Protein AF-A0A662P0K3-F1 (afdb_monomer_lite)

pLDDT: mean 82.18, std 14.0, range [33.0, 97.56]

Secondary structure (DSSP, 8-state):
-B-SEEEEEE---TTTTT--HHHHHHHHHHHHTTSS-B-TT-EEEETTTEEEEEEEEESSSBB--TT-EEEEEE-HHHHHHHHHHSS--STTS----HHHHHHHHHHHHHHH-HHHHHHHHHH----EEEESSTTSSTTHHHHHHHHHTT-EEEEEEGGGGSSSSTTHHHHHHHHHHHHHHT--S-EEEEEETGGGG---TTTSTT-HHHHHHHHHHHHHHHHHHHS---EEEEEEES-GGGS-HHHHTT--EEEE----SHHHHHHHHHHHHHHHTTTSEEE--HHHHHHHHTTS-HHHHHHHHHHHHHHHHHTT-SEEEHHHHHHHHHHHH--TTTGGGS--

Foldseek 3Di:
DEWQEWEKEWLFQQCPLVDDQVNVQVQVLVQQQVDPWDAQQDWDDSPVGTTIGTHDTVPPTHHRDPNYHYHYHYDPLSVLLSVLQVDDPALLLLLFDPVLLCVLLVLLVCLPDLVSLVVLLVVFQFAAEEEAAPQNCLQPNSVRSNVVVVAAEDEDELQVLPPDPQPPSLVVLLVVLVVQLPAATQYEYEYEACLSLFFDPVVDDPDPSSVSSVVSNLVSLVSSRNGSGSYHYYYYHHDPVRGHVSNVVSHVHYDYGDQAAQVSVLSLLVSLQVSLVVNAAEDEDSVLVSVLCRPPHSRVVSQLSSQLSSVCVVVVHRYRYNVSSVVSSCVVQNDPVRNVVPDD

Sequence (344 aa):
MYARKVRVEIISLTRTLDLDPKGAEIIIRNHLMKQREVKRGDVIEVGDMYFAKVLEIRPSPAKIGKMTEVEVVLHQDVLRLRQAYTSFRSSEELIWPKEVKEMVLYEIKLLKHSKYSRLIGEFGRRGILLYGRPGTGKSEGPVILAREEGVDTKEIFCTDLQGVYAGEGAKLIEMHFEELTRTKRPTLLMLEEIEALALPSFSYGLRGDAIELRNAIISGLDRLAKSKAPVLPIATTNNVEVVDPAVLSRFPKRINVDVRGERLMSKVIDVYSKRAEKIIEVNIDKSSVIPLVSDLSPRDVKNLFKIAVEKAIIEGKKVLGTEDLLKAYKMLYGTIEETSRYHY

Structure (mmCIF, N/CA/C/O backbone):
data_AF-A0A662P0K3-F1
#
_entry.id   AF-A0A662P0K3-F1
#
loop_
_atom_site.group_PDB
_atom_site.id
_atom_site.type_symbol
_atom_site.label_atom_id
_atom_site.label_alt_id
_atom_site.label_comp_id
_atom_site.label_asym_id
_atom_site.label_entity_id
_atom_site.label_seq_id
_atom_site.pdbx_PDB_ins_code
_atom_site.Cartn_x
_atom_site.Cartn_y
_atom_site.Cartn_z
_atom_site.occupancy
_atom_site.B_iso_or_equiv
_atom_site.auth_seq_id
_atom_site.auth_comp_id
_atom_site.auth_asym_id
_atom_site.auth_atom_id
_atom_site.pdbx_PDB_model_num
ATOM 1 N N . MET A 1 1 ? -0.853 7.825 49.281 1.00 79.88 1 MET A N 1
ATOM 2 C CA . MET A 1 1 ? 0.011 6.656 49.008 1.00 79.88 1 MET A CA 1
ATOM 3 C C . MET A 1 1 ? 0.174 6.525 47.498 1.00 79.88 1 MET A C 1
ATOM 5 O O . MET A 1 1 ? -0.796 6.801 46.799 1.00 79.88 1 MET A O 1
ATOM 9 N N . TYR A 1 2 ? 1.369 6.197 46.994 1.00 86.94 2 TYR A N 1
ATOM 10 C CA . TYR A 1 2 ? 1.587 6.013 45.552 1.00 86.94 2 TYR A CA 1
ATOM 11 C C . TYR A 1 2 ? 1.385 4.550 45.145 1.00 86.94 2 TYR A C 1
ATOM 13 O O . TYR A 1 2 ? 1.777 3.645 45.885 1.00 86.94 2 TYR A O 1
ATOM 21 N N . ALA A 1 3 ? 0.788 4.327 43.974 1.00 89.69 3 ALA A N 1
ATOM 22 C CA . ALA A 1 3 ? 0.671 3.004 43.380 1.00 89.69 3 ALA A CA 1
ATOM 23 C C . ALA A 1 3 ? 2.060 2.493 42.971 1.00 89.69 3 ALA A C 1
ATOM 25 O O . ALA A 1 3 ? 2.861 3.234 42.398 1.00 89.69 3 ALA A O 1
ATOM 26 N N . ARG A 1 4 ? 2.335 1.214 43.234 1.00 91.31 4 ARG A N 1
ATOM 27 C CA . ARG A 1 4 ? 3.506 0.507 42.698 1.00 91.31 4 ARG A CA 1
ATOM 28 C C . ARG A 1 4 ? 3.275 0.132 41.240 1.00 91.31 4 ARG A C 1
ATOM 30 O O . ARG A 1 4 ? 4.162 0.320 40.418 1.00 91.31 4 ARG A O 1
ATOM 37 N N . LYS A 1 5 ? 2.067 -0.349 40.936 1.00 91.19 5 LYS A N 1
ATOM 38 C CA . LYS A 1 5 ? 1.675 -0.795 39.602 1.00 91.19 5 LYS A CA 1
ATOM 39 C C . LYS A 1 5 ? 0.235 -0.412 39.289 1.00 91.19 5 LYS A C 1
ATOM 41 O O . LYS A 1 5 ? -0.635 -0.509 40.159 1.00 91.19 5 LYS A O 1
ATOM 46 N N . VAL A 1 6 ? -0.003 -0.017 38.045 1.00 91.00 6 VAL A N 1
ATOM 47 C CA . VAL A 1 6 ? -1.331 0.163 37.460 1.00 91.00 6 VAL A CA 1
ATOM 48 C C . VAL A 1 6 ? -1.400 -0.584 36.146 1.00 91.00 6 VAL A C 1
ATOM 50 O O . VAL A 1 6 ? -0.503 -0.471 35.316 1.00 91.00 6 VAL A O 1
ATOM 53 N N . ARG A 1 7 ? -2.489 -1.322 35.958 1.00 90.94 7 ARG A N 1
ATOM 54 C CA . ARG A 1 7 ? -2.821 -1.964 34.695 1.00 90.94 7 ARG A CA 1
ATOM 55 C C . ARG A 1 7 ? -3.975 -1.216 34.051 1.00 90.94 7 ARG A C 1
ATOM 57 O O . ARG A 1 7 ? -5.042 -1.077 34.655 1.00 90.94 7 ARG A O 1
ATOM 64 N N . VAL A 1 8 ? -3.754 -0.746 32.834 1.00 87.69 8 VAL A N 1
ATOM 65 C CA . VAL A 1 8 ? -4.742 -0.026 32.030 1.00 87.69 8 VAL A CA 1
ATOM 66 C C . VAL A 1 8 ? -5.004 -0.786 30.744 1.00 87.69 8 VAL A C 1
ATOM 68 O O . VAL A 1 8 ? -4.087 -1.306 30.114 1.00 87.69 8 VAL A O 1
ATOM 71 N N . GLU A 1 9 ? -6.266 -0.841 30.355 1.00 85.00 9 GLU A N 1
ATOM 72 C CA . GLU A 1 9 ? -6.700 -1.360 29.071 1.00 85.00 9 GLU A CA 1
ATOM 73 C C . GLU A 1 9 ? -7.041 -0.194 28.160 1.00 85.00 9 GLU A C 1
ATOM 75 O O . GLU A 1 9 ? -7.942 0.589 28.457 1.00 85.00 9 GLU A O 1
ATOM 80 N N . ILE A 1 10 ? -6.325 -0.064 27.049 1.00 78.06 10 ILE A N 1
ATOM 81 C CA . ILE A 1 10 ? -6.726 0.876 26.011 1.00 78.06 10 ILE A CA 1
ATOM 82 C C . ILE A 1 10 ? -7.965 0.300 25.327 1.00 78.06 10 ILE A C 1
ATOM 84 O O . ILE A 1 10 ? -7.918 -0.776 24.724 1.00 78.06 10 ILE A O 1
ATOM 88 N N . ILE A 1 11 ? -9.060 1.047 25.434 1.00 71.44 11 ILE A N 1
ATOM 89 C CA . ILE A 1 11 ? -10.359 0.721 24.840 1.00 71.44 11 ILE A CA 1
ATOM 90 C C . ILE A 1 11 ? -10.656 1.599 23.616 1.00 71.44 11 ILE A C 1
ATOM 92 O O . ILE A 1 11 ? -11.491 1.245 22.792 1.00 71.44 11 ILE A O 1
ATOM 96 N N . SER A 1 12 ? -9.933 2.711 23.455 1.00 65.06 12 SER A N 1
ATOM 97 C CA . SER A 1 12 ? -9.936 3.545 22.250 1.00 65.06 12 SER A CA 1
ATOM 98 C C . SER A 1 12 ? -8.942 3.079 21.203 1.00 65.06 12 SER A C 1
ATOM 100 O O . SER A 1 12 ? -7.828 2.655 21.505 1.00 65.06 12 SER A O 1
ATOM 102 N N . LEU A 1 13 ? -9.277 3.288 19.949 1.00 55.84 13 LEU A N 1
ATOM 103 C CA . LEU A 1 13 ? -8.527 2.723 18.839 1.00 55.84 13 LEU A CA 1
ATOM 104 C C . LEU A 1 13 ? -8.003 3.761 17.830 1.00 55.84 13 LEU A C 1
ATOM 106 O O . LEU A 1 13 ? -7.198 3.433 16.945 1.00 55.84 13 LEU A O 1
ATOM 110 N N . THR A 1 14 ? -8.370 5.029 18.019 1.00 46.94 14 THR A N 1
ATOM 111 C CA . THR A 1 14 ? -7.824 6.169 17.290 1.00 46.94 14 THR A CA 1
ATOM 112 C C . THR A 1 14 ? -6.302 6.172 17.423 1.00 46.94 14 THR A C 1
ATOM 114 O O . THR A 1 14 ? -5.761 6.343 18.506 1.00 46.94 14 THR A O 1
ATOM 117 N N . ARG A 1 15 ? -5.596 5.914 16.310 1.00 48.91 15 ARG A N 1
ATOM 118 C CA . ARG A 1 15 ? -4.116 5.821 16.203 1.00 48.91 15 ARG A CA 1
ATOM 119 C C . ARG A 1 15 ? -3.399 4.853 17.166 1.00 48.91 15 ARG A C 1
ATOM 121 O O . ARG A 1 15 ? -2.180 4.739 17.100 1.00 48.91 15 ARG A O 1
ATOM 128 N N . THR A 1 16 ? -4.116 4.031 17.932 1.00 44.50 16 THR A N 1
ATOM 129 C CA . THR A 1 16 ? -3.564 2.952 18.787 1.00 44.50 16 THR A CA 1
ATOM 130 C C . THR A 1 16 ? -2.757 1.908 17.998 1.00 44.50 16 THR A C 1
ATOM 132 O O . THR A 1 16 ? -2.002 1.113 18.555 1.00 44.50 16 THR A O 1
ATOM 135 N N . LEU A 1 17 ? -2.901 1.914 16.672 1.00 42.47 17 LEU A N 1
ATOM 136 C CA . LEU A 1 17 ? -2.149 1.080 15.741 1.00 42.47 17 LEU A CA 1
ATOM 137 C C . LEU A 1 17 ? -0.702 1.535 15.517 1.00 42.47 17 LEU A C 1
ATOM 139 O O . LEU A 1 17 ? 0.141 0.678 15.257 1.00 42.47 17 LEU A O 1
ATOM 143 N N . ASP A 1 18 ? -0.431 2.829 15.688 1.00 47.94 18 ASP A N 1
ATOM 144 C CA . ASP A 1 18 ? 0.873 3.449 15.420 1.00 47.94 18 ASP A CA 1
ATOM 145 C C . ASP A 1 18 ? 1.663 3.723 16.712 1.00 47.94 18 ASP A C 1
ATOM 147 O O . ASP A 1 18 ? 2.840 4.074 16.672 1.00 47.94 18 ASP A O 1
ATOM 151 N N . LEU A 1 19 ? 1.032 3.545 17.877 1.00 51.94 19 LEU A N 1
ATOM 152 C CA . LEU A 1 19 ? 1.704 3.625 19.168 1.00 51.94 19 LEU A CA 1
ATOM 153 C C . LEU A 1 19 ? 2.552 2.371 19.403 1.00 51.94 19 LEU A C 1
ATOM 155 O O . LEU A 1 19 ? 2.030 1.267 19.589 1.00 51.94 19 LEU A O 1
ATOM 159 N N . ASP A 1 20 ? 3.868 2.567 19.460 1.00 59.50 20 ASP A N 1
ATOM 160 C CA . ASP A 1 20 ? 4.768 1.655 20.162 1.00 59.50 20 ASP A CA 1
ATOM 161 C C . ASP A 1 20 ? 4.237 1.454 21.599 1.00 59.50 20 ASP A C 1
ATOM 163 O O . ASP A 1 20 ? 3.970 2.454 22.281 1.00 59.50 20 ASP A O 1
ATOM 167 N N . PRO A 1 21 ? 4.061 0.206 22.080 1.00 61.12 21 PRO A N 1
ATOM 168 C CA . PRO A 1 21 ? 3.617 -0.076 23.444 1.00 61.12 21 PRO A CA 1
ATOM 169 C C . PRO A 1 21 ? 4.339 0.753 24.516 1.00 61.12 21 PRO A C 1
ATOM 171 O O . PRO A 1 21 ? 3.694 1.263 25.431 1.00 61.12 21 PRO A O 1
ATOM 174 N N . LYS A 1 22 ? 5.648 1.000 24.357 1.00 66.38 22 LYS A N 1
ATOM 175 C CA . LYS A 1 22 ? 6.418 1.833 25.298 1.00 66.38 22 LYS A CA 1
ATOM 176 C C . LYS A 1 22 ? 6.035 3.314 25.241 1.00 66.38 22 LYS A C 1
ATOM 178 O O . LYS A 1 22 ? 5.990 3.983 26.273 1.00 66.38 22 LYS A O 1
ATOM 183 N N . GLY A 1 23 ? 5.729 3.835 24.053 1.00 70.06 23 GLY A N 1
ATOM 184 C CA . GLY A 1 23 ? 5.217 5.196 23.879 1.00 70.06 23 GLY A CA 1
ATOM 185 C C . GLY A 1 23 ? 3.863 5.388 24.567 1.00 70.06 23 GLY A C 1
ATOM 186 O O . GLY A 1 23 ? 3.659 6.378 25.275 1.00 70.06 23 GLY A O 1
ATOM 187 N N . ALA A 1 24 ? 2.969 4.402 24.437 1.00 70.94 24 ALA A N 1
ATOM 188 C CA . ALA A 1 24 ? 1.660 4.415 25.090 1.00 70.94 24 ALA A CA 1
ATOM 189 C C . ALA A 1 24 ? 1.778 4.425 26.623 1.00 70.94 24 ALA A C 1
ATOM 191 O O . ALA A 1 24 ? 1.102 5.211 27.289 1.00 70.94 24 ALA A O 1
ATOM 192 N N . GLU A 1 25 ? 2.680 3.619 27.191 1.00 76.94 25 GLU A N 1
ATOM 193 C CA . GLU A 1 25 ? 2.946 3.599 28.635 1.00 76.94 25 GLU A CA 1
ATOM 194 C C . GLU A 1 25 ? 3.371 4.970 29.173 1.00 76.94 25 GLU A C 1
ATOM 196 O O . GLU A 1 25 ? 2.899 5.401 30.228 1.00 76.94 25 GLU A O 1
ATOM 201 N N . ILE A 1 26 ? 4.250 5.678 28.455 1.00 76.25 26 ILE A N 1
ATOM 202 C CA . ILE A 1 26 ? 4.734 7.007 28.857 1.00 76.25 26 ILE A CA 1
ATOM 203 C C . ILE A 1 26 ? 3.597 8.027 28.836 1.00 76.25 26 ILE A C 1
ATOM 205 O O . ILE A 1 26 ? 3.414 8.768 29.807 1.00 76.25 26 ILE A O 1
ATOM 209 N N . ILE A 1 27 ? 2.822 8.054 27.751 1.00 77.88 27 ILE A N 1
ATOM 210 C CA . ILE A 1 27 ? 1.716 8.999 27.584 1.00 77.88 27 ILE A CA 1
ATOM 211 C C . ILE A 1 27 ? 0.656 8.773 28.671 1.00 77.88 27 ILE A C 1
ATOM 213 O O . ILE A 1 27 ? 0.257 9.724 29.351 1.00 77.88 27 ILE A O 1
ATOM 217 N N . ILE A 1 28 ? 0.248 7.519 28.893 1.00 80.38 28 ILE A N 1
ATOM 218 C CA . ILE A 1 28 ? -0.786 7.190 29.879 1.00 80.38 28 ILE A CA 1
ATOM 219 C C . ILE A 1 28 ? -0.293 7.470 31.302 1.00 80.38 28 ILE A C 1
ATOM 221 O O . ILE A 1 28 ? -1.033 8.063 32.087 1.00 80.38 28 ILE A O 1
ATOM 225 N N . ARG A 1 29 ? 0.968 7.154 31.636 1.00 83.88 29 ARG A N 1
ATOM 226 C CA . ARG A 1 29 ? 1.561 7.499 32.941 1.00 83.88 29 ARG A CA 1
ATOM 227 C C . ARG A 1 29 ? 1.517 9.002 33.200 1.00 83.88 29 ARG A C 1
ATOM 229 O O . ARG A 1 29 ? 1.052 9.426 34.255 1.00 83.88 29 ARG A O 1
ATOM 236 N N . ASN A 1 30 ? 1.966 9.805 32.236 1.00 82.75 30 ASN A N 1
ATOM 237 C CA . ASN A 1 30 ? 1.999 11.261 32.367 1.00 82.75 30 ASN A CA 1
ATOM 238 C C . ASN A 1 30 ? 0.601 11.853 32.568 1.00 82.75 30 ASN A C 1
ATOM 240 O O . ASN A 1 30 ? 0.447 12.832 33.297 1.00 82.75 30 ASN A O 1
ATOM 244 N N . HIS A 1 31 ? -0.417 11.261 31.944 1.00 82.94 31 HIS A N 1
ATOM 245 C CA . HIS A 1 31 ? -1.796 11.694 32.120 1.00 82.94 31 HIS A CA 1
ATOM 246 C C . HIS A 1 31 ? -2.366 11.261 33.479 1.00 82.94 31 HIS A C 1
ATOM 248 O O . HIS A 1 31 ? -2.908 12.082 34.215 1.00 82.94 31 HIS A O 1
ATOM 254 N N . LEU A 1 32 ? -2.173 9.998 33.861 1.00 82.38 32 LEU A N 1
ATOM 255 C CA . LEU A 1 32 ? -2.577 9.447 35.156 1.00 82.38 32 LEU A CA 1
ATOM 256 C C . LEU A 1 32 ? -1.975 10.208 36.345 1.00 82.38 32 LEU A C 1
ATOM 258 O O . LEU A 1 32 ? -2.638 10.388 37.362 1.00 82.38 32 LEU A O 1
ATOM 262 N N . MET A 1 33 ? -0.736 10.688 36.222 1.00 84.00 33 MET A N 1
ATOM 263 C CA . MET A 1 33 ? -0.080 11.500 37.253 1.00 84.00 33 MET A CA 1
ATOM 264 C C . MET A 1 33 ? -0.771 12.848 37.515 1.00 84.00 33 MET A C 1
ATOM 266 O O . MET A 1 33 ? -0.567 13.432 38.579 1.00 84.00 33 MET A O 1
ATOM 270 N N . LYS A 1 34 ? -1.568 13.359 36.566 1.00 83.06 34 LYS A N 1
ATOM 271 C CA . LYS A 1 34 ? -2.357 14.590 36.745 1.00 83.06 34 LYS A CA 1
ATOM 272 C C . LYS A 1 34 ? -3.634 14.346 37.557 1.00 83.06 34 LYS A C 1
ATOM 274 O O . LYS A 1 34 ? -4.228 15.302 38.049 1.00 83.06 34 LYS A O 1
ATOM 279 N N . GLN A 1 35 ? -4.050 13.088 37.708 1.00 77.25 35 GLN A N 1
ATOM 280 C CA . GLN A 1 35 ? -5.251 12.714 38.448 1.00 77.25 35 GLN A CA 1
ATOM 281 C C . GLN A 1 35 ? -4.979 12.694 39.958 1.00 77.25 35 GLN A C 1
ATOM 283 O O . GLN A 1 35 ? -3.911 12.281 40.417 1.00 77.25 35 GLN A O 1
ATOM 288 N N . ARG A 1 36 ? -5.954 13.147 40.759 1.00 75.38 36 ARG A N 1
ATOM 289 C CA . ARG A 1 36 ? -5.803 13.222 42.226 1.00 75.38 36 ARG A CA 1
ATOM 290 C C . ARG A 1 36 ? -5.691 11.845 42.876 1.00 75.38 36 ARG A C 1
ATOM 292 O O . ARG A 1 36 ? -4.906 11.696 43.810 1.00 75.38 36 ARG A O 1
ATOM 299 N N . GLU A 1 37 ? -6.478 10.887 42.405 1.00 84.50 37 GLU A N 1
ATOM 300 C CA . GLU A 1 37 ? -6.510 9.489 42.830 1.00 84.50 37 GLU A CA 1
ATOM 301 C C . GLU A 1 37 ? -7.225 8.683 41.741 1.00 84.50 37 GLU A C 1
ATOM 303 O O . GLU A 1 37 ? -8.115 9.217 41.082 1.00 84.50 37 GLU A O 1
ATOM 308 N N . VAL A 1 38 ? -6.819 7.433 41.534 1.00 84.12 38 VAL A N 1
ATOM 309 C CA . VAL A 1 38 ? -7.360 6.575 40.472 1.00 84.12 38 VAL A CA 1
ATOM 310 C C . VAL A 1 38 ? -7.929 5.307 41.106 1.00 84.12 38 VAL A C 1
ATOM 312 O O . VAL A 1 38 ? -7.394 4.817 42.109 1.00 84.12 38 VAL A O 1
ATOM 315 N N . LYS A 1 39 ? -9.016 4.777 40.541 1.00 88.00 39 LYS A N 1
ATOM 316 C CA . LYS A 1 39 ? -9.705 3.558 40.979 1.00 88.00 39 LYS A CA 1
ATOM 317 C C . LYS A 1 39 ? -9.868 2.572 39.827 1.00 88.00 39 LYS A C 1
ATOM 319 O O . LYS A 1 39 ? -9.849 2.922 38.650 1.00 88.00 39 LYS A O 1
ATOM 324 N N . ARG A 1 40 ? -10.049 1.295 40.176 1.00 89.56 40 ARG A N 1
ATOM 325 C CA . ARG A 1 40 ? -10.442 0.267 39.207 1.00 89.56 40 ARG A CA 1
ATOM 326 C C . ARG A 1 40 ? -11.794 0.633 38.592 1.00 89.56 40 ARG A C 1
ATOM 328 O O . ARG A 1 40 ? -12.742 0.897 39.323 1.00 89.56 40 ARG A O 1
ATOM 335 N N . GLY A 1 41 ? -11.880 0.558 37.269 1.00 84.06 41 GLY A N 1
ATOM 336 C CA . GLY A 1 41 ? -13.081 0.871 36.498 1.00 84.06 41 GLY A CA 1
ATOM 337 C C . GLY A 1 41 ? -13.108 2.285 35.923 1.00 84.06 41 GLY A C 1
ATOM 338 O O . GLY A 1 41 ? -13.890 2.507 35.002 1.00 84.06 41 GLY A O 1
ATOM 339 N N . ASP A 1 42 ? -12.244 3.190 36.391 1.00 84.56 42 ASP A N 1
ATOM 340 C CA . ASP A 1 42 ? -12.158 4.548 35.854 1.00 84.56 42 ASP A CA 1
ATOM 341 C C . ASP A 1 42 ? -11.830 4.504 34.358 1.00 84.56 42 ASP A C 1
ATOM 343 O O . ASP A 1 42 ? 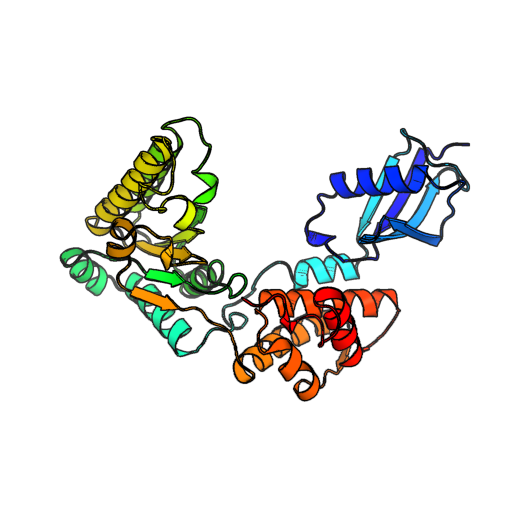-10.921 3.785 33.930 1.00 84.56 42 ASP A O 1
ATOM 347 N N . VAL A 1 43 ? -12.574 5.274 33.567 1.00 81.81 43 VAL A N 1
ATOM 348 C CA . VAL A 1 43 ? -12.267 5.523 32.158 1.00 81.81 43 VAL A CA 1
ATOM 349 C C . VAL A 1 43 ? -11.576 6.872 32.076 1.00 81.81 43 VAL A C 1
ATOM 351 O O . VAL A 1 43 ? -12.104 7.880 32.537 1.00 81.81 43 VAL A O 1
ATOM 354 N N . ILE A 1 44 ? -10.375 6.872 31.516 1.00 79.69 44 ILE A N 1
ATOM 355 C CA . ILE A 1 44 ? -9.506 8.038 31.442 1.00 79.69 44 ILE A CA 1
ATOM 356 C C . ILE A 1 44 ? -9.388 8.445 29.989 1.00 79.69 44 ILE A C 1
ATOM 358 O O . ILE A 1 44 ? -9.008 7.635 29.145 1.00 79.69 44 ILE A O 1
ATOM 362 N N . GLU A 1 45 ? -9.655 9.713 29.731 1.00 74.56 45 GLU A N 1
ATOM 363 C CA . GLU A 1 45 ? -9.389 10.354 28.455 1.00 74.56 45 GLU A CA 1
ATOM 364 C C . GLU A 1 45 ? -7.950 10.885 28.444 1.00 74.56 45 GLU A C 1
ATOM 366 O O . GLU A 1 45 ? -7.585 11.789 29.190 1.00 74.56 45 GLU A O 1
ATOM 371 N N . VAL A 1 46 ? -7.083 10.269 27.651 1.00 69.31 46 VAL A N 1
ATOM 372 C CA . VAL A 1 46 ? -5.653 10.557 27.585 1.00 69.31 46 VAL A CA 1
ATOM 373 C C . VAL A 1 46 ? -5.399 11.516 26.420 1.00 69.31 46 VAL A C 1
ATOM 375 O O . VAL A 1 46 ? -5.076 11.103 25.305 1.00 69.31 46 VAL A O 1
ATOM 378 N N . GLY A 1 47 ? -5.561 12.815 26.700 1.00 62.50 47 GLY A N 1
ATOM 379 C CA . GLY A 1 47 ? -5.613 13.862 25.664 1.00 62.50 47 GLY A CA 1
ATOM 380 C C . GLY A 1 47 ? -6.855 13.712 24.776 1.00 62.50 47 GLY A C 1
ATOM 381 O O . GLY A 1 47 ? -7.716 12.906 25.091 1.00 62.50 47 GLY A O 1
ATOM 382 N N . ASP A 1 48 ? -6.912 14.388 23.626 1.00 54.28 48 ASP A N 1
ATOM 383 C CA . ASP A 1 48 ? -8.047 14.273 22.680 1.00 54.28 48 ASP A CA 1
ATOM 384 C C . ASP A 1 48 ? -8.045 12.947 21.878 1.00 54.28 48 ASP A C 1
ATOM 386 O O . ASP A 1 48 ? -8.671 12.837 20.824 1.00 54.28 48 ASP A O 1
ATOM 390 N N . MET A 1 49 ? -7.245 11.956 22.299 1.00 54.50 49 MET A N 1
ATOM 391 C CA . MET A 1 49 ? -6.786 10.866 21.427 1.00 54.50 49 MET A CA 1
ATOM 392 C C . MET A 1 49 ? -7.139 9.454 21.909 1.00 54.50 49 MET A C 1
ATOM 394 O O . MET A 1 49 ? -7.354 8.588 21.056 1.00 54.50 49 MET A O 1
ATOM 398 N N . TYR A 1 50 ? -7.200 9.192 23.225 1.00 68.44 50 TYR A N 1
ATOM 399 C CA . TYR A 1 50 ? -7.402 7.833 23.752 1.00 68.44 50 TYR A CA 1
ATOM 400 C C . TYR A 1 50 ? -8.340 7.778 24.965 1.00 68.44 50 TYR A C 1
ATOM 402 O O . TYR A 1 50 ? -8.307 8.646 25.821 1.00 68.44 50 TYR A O 1
ATOM 410 N N . PHE A 1 51 ? -9.089 6.689 25.092 1.00 74.25 51 PHE A N 1
ATOM 411 C CA . PHE A 1 51 ? -9.797 6.234 26.278 1.00 74.25 51 PHE A CA 1
ATOM 412 C C . PHE A 1 51 ? -9.108 4.974 26.810 1.00 74.25 51 PHE A C 1
ATOM 414 O O . PHE A 1 51 ? -8.962 3.970 26.102 1.00 74.25 51 PHE A O 1
ATOM 421 N N . ALA A 1 52 ? -8.696 5.014 28.071 1.00 81.00 52 ALA A N 1
ATOM 422 C CA . ALA A 1 52 ? -8.097 3.890 28.774 1.00 81.00 52 ALA A CA 1
ATOM 423 C C . ALA A 1 52 ? -8.918 3.556 30.019 1.00 81.00 52 ALA A C 1
ATOM 425 O O . ALA A 1 52 ? -9.188 4.425 30.844 1.00 81.00 52 ALA A O 1
ATOM 426 N N . LYS A 1 53 ? -9.303 2.290 30.170 1.00 86.44 53 LYS A N 1
ATOM 427 C CA . LYS A 1 53 ? -10.000 1.785 31.349 1.00 86.44 53 LYS A CA 1
ATOM 428 C C . LYS A 1 53 ? -8.999 1.224 32.344 1.00 86.44 53 LYS A C 1
ATOM 430 O O . LYS A 1 53 ? -8.161 0.391 32.004 1.00 86.44 53 LYS A O 1
ATOM 435 N N . VAL A 1 54 ? -9.100 1.628 33.599 1.00 88.62 54 VAL A N 1
ATOM 436 C CA . VAL A 1 54 ? -8.236 1.102 34.654 1.00 88.62 54 VAL A CA 1
ATOM 437 C C . VAL A 1 54 ? -8.709 -0.290 35.055 1.00 88.62 54 VAL A C 1
ATOM 439 O O . VAL A 1 54 ? -9.777 -0.455 35.649 1.00 88.62 54 VAL A O 1
ATOM 442 N N . LEU A 1 55 ? -7.901 -1.305 34.751 1.00 89.12 55 LEU A N 1
ATOM 443 C CA . LEU A 1 55 ? -8.193 -2.691 35.112 1.00 89.12 55 LEU A CA 1
ATOM 444 C C . LEU A 1 55 ? -7.817 -2.990 36.559 1.00 89.12 55 LEU A C 1
ATOM 446 O O . LEU A 1 55 ? -8.543 -3.708 37.249 1.00 89.12 55 LEU A O 1
ATOM 450 N N . GLU A 1 56 ? -6.676 -2.464 37.005 1.00 91.88 56 GLU A N 1
ATOM 451 C CA . GLU A 1 56 ? -6.098 -2.787 38.305 1.00 91.88 56 GLU A CA 1
ATOM 452 C C . GLU A 1 56 ? -5.135 -1.700 38.804 1.00 91.88 56 GLU A C 1
ATOM 454 O O . GLU A 1 56 ? -4.406 -1.096 38.022 1.00 91.88 56 GLU A O 1
ATOM 459 N N . ILE A 1 57 ? -5.094 -1.487 40.124 1.00 90.69 57 ILE A N 1
ATOM 460 C CA . ILE A 1 57 ? -4.150 -0.593 40.811 1.00 90.69 57 ILE A CA 1
ATOM 461 C C . ILE A 1 57 ? -3.648 -1.311 42.065 1.00 90.69 57 ILE A C 1
ATOM 463 O O . ILE A 1 57 ? -4.438 -1.908 42.798 1.00 90.69 57 ILE A O 1
ATOM 467 N N . ARG A 1 58 ? -2.340 -1.254 42.338 1.00 88.88 58 ARG A N 1
ATOM 468 C CA . ARG A 1 58 ? -1.739 -1.851 43.538 1.00 88.88 58 ARG A CA 1
ATOM 469 C C . ARG A 1 58 ? -0.783 -0.885 44.246 1.00 88.88 58 ARG A C 1
ATOM 471 O O . ARG A 1 58 ? 0.246 -0.541 43.658 1.00 88.88 58 ARG A O 1
ATOM 478 N N . PRO A 1 59 ? -1.028 -0.521 45.520 1.00 87.31 59 PRO A N 1
ATOM 479 C CA . PRO A 1 59 ? -2.289 -0.680 46.265 1.00 87.31 59 PRO A CA 1
ATOM 480 C C . PRO A 1 59 ? -3.404 0.214 45.693 1.00 87.31 59 PRO A C 1
ATOM 482 O O . PRO A 1 59 ? -3.103 1.196 45.025 1.00 87.31 59 PRO A O 1
ATOM 485 N N . SER A 1 60 ? -4.672 -0.116 45.957 1.00 83.88 60 SER A N 1
ATOM 486 C CA . SER A 1 60 ? -5.843 0.655 45.508 1.00 83.88 60 SER A CA 1
ATOM 487 C C . SER A 1 60 ? -6.697 1.096 46.701 1.00 83.88 60 SER A C 1
ATOM 489 O O . SER A 1 60 ? -6.924 0.269 47.586 1.00 83.88 60 SER A O 1
ATOM 491 N N . PRO A 1 61 ? -7.253 2.321 46.703 1.00 81.19 61 PRO A N 1
ATOM 492 C CA . PRO A 1 61 ? -6.990 3.416 45.762 1.00 81.19 61 PRO A CA 1
ATOM 493 C C . PRO A 1 61 ? -5.622 4.077 46.029 1.00 81.19 61 PRO A C 1
ATOM 495 O O . PRO A 1 61 ? -5.065 3.959 47.123 1.00 81.19 61 PRO A O 1
ATOM 498 N N . ALA A 1 62 ? -5.029 4.711 45.013 1.00 87.19 62 ALA A N 1
ATOM 499 C CA . ALA A 1 62 ? -3.721 5.353 45.153 1.00 87.19 62 ALA A CA 1
ATOM 500 C C . ALA A 1 62 ? -3.469 6.460 44.119 1.00 87.19 62 ALA A C 1
ATOM 502 O O . ALA A 1 62 ? -4.110 6.535 43.070 1.00 87.19 62 ALA A O 1
ATOM 503 N N . LYS A 1 63 ? -2.477 7.308 44.417 1.00 87.88 63 LYS A N 1
ATOM 504 C CA . LYS A 1 63 ? -1.945 8.311 43.485 1.00 87.88 63 LYS A CA 1
ATOM 505 C C . LYS A 1 63 ? -0.951 7.675 42.525 1.00 87.88 63 LYS A C 1
ATOM 507 O O . LYS A 1 63 ? -0.189 6.792 42.922 1.00 87.88 63 LYS A O 1
ATOM 512 N N . ILE A 1 64 ? -0.895 8.167 41.295 1.00 88.31 64 ILE A N 1
ATOM 513 C CA . ILE A 1 64 ? 0.083 7.700 40.308 1.00 88.31 64 ILE A CA 1
ATOM 514 C C . ILE A 1 64 ? 1.299 8.618 40.353 1.00 88.31 64 ILE A C 1
ATOM 516 O O . ILE A 1 64 ? 1.165 9.839 40.359 1.00 88.31 64 ILE A O 1
ATOM 520 N N . GLY A 1 65 ? 2.490 8.032 40.460 1.00 84.94 65 GLY A N 1
ATOM 521 C CA . GLY A 1 65 ? 3.754 8.758 40.552 1.00 84.94 65 GLY A CA 1
ATOM 522 C C . GLY A 1 65 ? 4.704 8.405 39.412 1.00 84.94 65 GLY A C 1
ATOM 523 O O . GLY A 1 65 ? 4.461 7.479 38.643 1.00 84.94 65 GLY A O 1
ATOM 524 N N . LYS A 1 66 ? 5.840 9.111 39.338 1.00 85.06 66 LYS A N 1
ATOM 525 C CA . LYS A 1 66 ? 6.875 8.883 38.308 1.00 85.06 66 LYS A CA 1
ATOM 526 C C . LYS A 1 66 ? 7.407 7.445 38.290 1.00 85.06 66 LYS A C 1
ATOM 528 O O . LYS A 1 66 ? 7.759 6.947 37.230 1.00 85.06 66 LYS A O 1
ATOM 533 N N . MET A 1 67 ? 7.451 6.806 39.460 1.00 87.56 67 MET A N 1
ATOM 534 C CA . MET A 1 67 ? 7.958 5.441 39.653 1.00 87.56 67 MET A CA 1
ATOM 535 C C . MET A 1 67 ? 6.862 4.369 39.583 1.00 87.56 67 MET A C 1
ATOM 537 O O . MET A 1 67 ? 7.146 3.198 39.813 1.00 87.56 67 MET A O 1
ATOM 541 N N . THR A 1 68 ? 5.606 4.745 39.318 1.00 88.31 68 THR A N 1
ATOM 542 C CA . THR A 1 68 ? 4.531 3.766 39.149 1.00 88.31 68 THR A CA 1
ATOM 543 C C . THR A 1 68 ? 4.725 3.030 37.823 1.00 88.31 68 THR A C 1
ATOM 545 O O . THR A 1 68 ? 4.754 3.646 36.752 1.00 88.31 68 THR A O 1
ATOM 548 N N . GLU A 1 69 ? 4.830 1.705 37.895 1.00 88.06 69 GLU A N 1
ATOM 549 C CA . GLU A 1 69 ? 4.815 0.840 36.719 1.00 88.06 69 GLU A CA 1
ATOM 550 C C . GLU A 1 69 ? 3.425 0.916 36.076 1.00 88.06 69 GLU A C 1
ATOM 552 O O . GLU A 1 69 ? 2.410 0.717 36.747 1.00 88.06 69 GLU A O 1
ATOM 557 N N . VAL A 1 70 ? 3.374 1.235 34.785 1.00 86.50 70 VAL A N 1
ATOM 558 C CA . VAL A 1 70 ? 2.126 1.287 34.020 1.00 86.50 70 VAL A CA 1
ATOM 559 C C . VAL A 1 70 ? 2.203 0.171 33.002 1.00 86.50 70 VAL A C 1
ATOM 561 O O . VAL A 1 70 ? 3.022 0.234 32.096 1.00 86.50 70 VAL A O 1
ATOM 564 N N . GLU A 1 71 ? 1.372 -0.847 33.183 1.00 86.56 71 GLU A N 1
ATOM 565 C CA . GLU A 1 71 ? 1.200 -1.922 32.216 1.00 86.56 71 GLU A CA 1
ATOM 566 C C . GLU A 1 71 ? 0.010 -1.576 31.327 1.00 86.56 71 GLU A C 1
ATOM 568 O O . GLU A 1 71 ? -1.121 -1.444 31.807 1.00 86.56 71 GLU A O 1
ATOM 573 N N . VAL A 1 72 ? 0.273 -1.431 30.032 1.00 81.88 72 VAL A N 1
ATOM 574 C CA . VAL A 1 72 ? -0.747 -1.145 29.028 1.00 81.88 72 VAL A CA 1
ATOM 575 C C . VAL A 1 72 ? -1.103 -2.433 28.304 1.00 81.88 72 VAL A C 1
ATOM 577 O O . VAL A 1 72 ? -0.247 -3.073 27.696 1.00 81.88 72 VAL A O 1
ATOM 580 N N . VAL A 1 73 ? -2.382 -2.794 28.329 1.00 79.94 73 VAL A N 1
ATOM 581 C CA . VAL A 1 73 ? -2.930 -3.867 27.497 1.00 79.94 73 VAL A CA 1
ATOM 582 C C . VAL A 1 73 ? -3.912 -3.298 26.483 1.00 79.94 73 VAL A C 1
ATOM 584 O O . VAL A 1 73 ? -4.539 -2.265 26.709 1.00 79.94 73 VAL A O 1
ATOM 587 N N . LEU A 1 74 ? -4.038 -3.970 25.345 1.00 72.44 74 LEU A N 1
ATOM 588 C CA . LEU A 1 74 ? -5.054 -3.656 24.348 1.00 72.44 74 LEU A CA 1
ATOM 589 C C . LEU A 1 74 ? -6.257 -4.572 24.574 1.00 72.44 74 LEU A C 1
ATOM 591 O O . LEU A 1 74 ? -6.072 -5.780 24.742 1.00 72.44 74 LEU A O 1
ATOM 595 N N . HIS A 1 75 ? -7.469 -4.014 24.545 1.00 75.12 75 HIS A N 1
ATOM 596 C CA . HIS A 1 75 ? -8.693 -4.816 24.610 1.00 75.12 75 HIS A CA 1
ATOM 597 C C . HIS A 1 75 ? -8.718 -5.867 23.480 1.00 75.12 75 HIS A C 1
ATOM 599 O O . HIS A 1 75 ? -8.162 -5.656 22.399 1.00 75.12 75 HIS A O 1
ATOM 605 N N . GLN A 1 76 ? -9.351 -7.026 23.685 1.00 71.50 76 GLN A N 1
ATOM 606 C CA . GLN A 1 76 ? -9.295 -8.115 22.693 1.00 71.50 76 GLN A CA 1
ATOM 607 C C . GLN A 1 76 ? -9.861 -7.708 21.328 1.00 71.50 76 GLN A C 1
ATOM 609 O O . GLN A 1 76 ? -9.260 -8.009 20.295 1.00 71.50 76 GLN A O 1
ATOM 614 N N . ASP A 1 77 ? -10.963 -6.961 21.309 1.00 67.62 77 ASP A N 1
ATOM 615 C CA . ASP A 1 77 ? -11.530 -6.448 20.058 1.00 67.62 77 ASP A CA 1
ATOM 616 C C . ASP A 1 77 ? -10.617 -5.413 19.392 1.00 67.62 77 ASP A C 1
ATOM 618 O O . ASP A 1 77 ? -10.602 -5.291 18.167 1.00 67.62 77 ASP A O 1
ATOM 622 N N . VAL A 1 78 ? -9.754 -4.755 20.176 1.00 64.50 78 VAL A N 1
ATOM 623 C CA . VAL A 1 78 ? -8.741 -3.833 19.660 1.00 64.50 78 VAL A CA 1
ATOM 624 C C . VAL A 1 78 ? -7.628 -4.566 18.930 1.00 64.50 78 VAL A C 1
ATOM 626 O O . VAL A 1 78 ? -7.203 -4.163 17.847 1.00 64.50 78 VAL A O 1
ATOM 629 N N . LEU A 1 79 ? -7.186 -5.689 19.493 1.00 67.81 79 LEU A N 1
ATOM 630 C CA . LEU A 1 79 ? -6.222 -6.577 18.851 1.00 67.81 79 LEU A CA 1
ATOM 631 C C . LEU A 1 79 ? -6.795 -7.201 17.572 1.00 67.81 79 LEU A C 1
ATOM 633 O O . LEU A 1 79 ? -6.090 -7.286 16.564 1.00 67.81 79 LEU A O 1
ATOM 637 N N . ARG A 1 80 ? -8.078 -7.580 17.575 1.00 69.62 80 ARG A N 1
ATOM 638 C CA . ARG A 1 8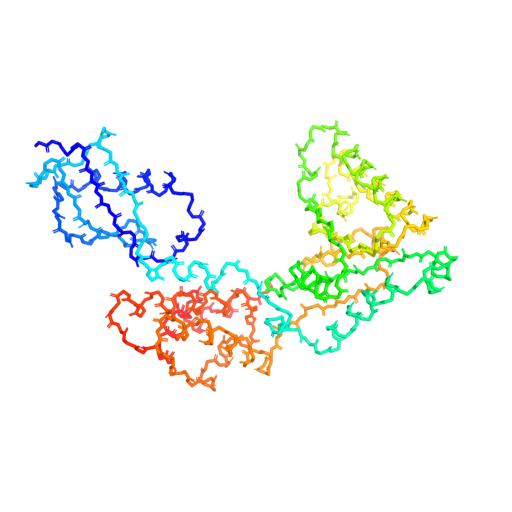0 ? -8.770 -8.073 16.372 1.00 69.62 80 ARG A CA 1
ATOM 639 C C . ARG A 1 80 ? -8.844 -7.001 15.291 1.00 69.62 80 ARG A C 1
ATOM 641 O O . ARG A 1 80 ? -8.509 -7.285 14.144 1.00 69.62 80 ARG A O 1
ATOM 648 N N . LEU A 1 81 ? -9.194 -5.765 15.652 1.00 66.31 81 LEU A N 1
ATOM 649 C CA . LEU A 1 81 ? -9.193 -4.616 14.742 1.00 66.31 81 LEU A CA 1
ATOM 650 C C . LEU A 1 81 ? -7.810 -4.340 14.159 1.00 66.31 81 LEU A C 1
ATOM 652 O O . LEU A 1 81 ? -7.673 -4.178 12.945 1.00 66.31 81 LEU A O 1
ATOM 656 N N . ARG A 1 82 ? -6.771 -4.374 14.999 1.00 65.00 82 ARG A N 1
ATOM 657 C CA . ARG A 1 82 ? -5.375 -4.261 14.566 1.00 65.00 82 ARG A CA 1
ATOM 658 C C . ARG A 1 82 ? -5.061 -5.262 13.465 1.00 65.00 82 ARG A C 1
ATOM 660 O O . ARG A 1 82 ? -4.632 -4.866 12.390 1.00 65.00 82 ARG A O 1
ATOM 667 N N . GLN A 1 83 ? -5.360 -6.534 13.690 1.00 68.06 83 GLN A N 1
ATOM 668 C CA . GLN A 1 83 ? -5.111 -7.603 12.720 1.00 68.06 83 GLN A CA 1
ATOM 669 C C . GLN A 1 83 ? -6.035 -7.549 11.488 1.00 68.06 83 GLN A C 1
ATOM 671 O O . GLN A 1 83 ? -5.672 -8.006 10.401 1.00 68.06 83 GLN A O 1
ATOM 676 N N . ALA A 1 84 ? -7.255 -7.029 11.629 1.00 66.25 84 ALA A N 1
ATOM 677 C CA . ALA A 1 84 ? -8.212 -6.900 10.532 1.00 66.25 84 ALA A CA 1
ATOM 678 C C . ALA A 1 84 ? -7.849 -5.765 9.560 1.00 66.25 84 ALA A C 1
ATOM 680 O O . ALA A 1 84 ? -8.168 -5.859 8.373 1.00 66.25 84 ALA A O 1
ATOM 681 N N . TYR A 1 85 ? -7.150 -4.726 10.030 1.00 65.12 85 TYR A N 1
ATOM 682 C CA . TYR A 1 85 ? -6.880 -3.512 9.257 1.00 65.12 85 TYR A CA 1
ATOM 683 C C . TYR A 1 85 ? -5.387 -3.208 9.008 1.00 65.12 85 TYR A C 1
ATOM 685 O O . TYR A 1 85 ? -5.102 -2.204 8.366 1.00 65.12 85 TYR A O 1
ATOM 693 N N . THR A 1 86 ? -4.416 -4.037 9.410 1.00 60.44 86 THR A N 1
ATOM 694 C CA . THR A 1 86 ? -2.979 -3.743 9.193 1.00 60.44 86 THR A CA 1
ATOM 695 C C . THR A 1 86 ? -2.495 -3.841 7.741 1.00 60.44 86 THR A C 1
ATOM 697 O O . THR A 1 86 ? -1.687 -3.005 7.352 1.00 60.44 86 THR A O 1
ATOM 700 N N . SER A 1 87 ? -3.007 -4.759 6.910 1.00 59.94 87 SER A N 1
ATOM 701 C CA . SER A 1 87 ? -2.536 -4.923 5.513 1.00 59.94 87 SER A CA 1
ATOM 702 C C . SER A 1 87 ? -3.624 -5.473 4.587 1.00 59.94 87 SER A C 1
ATOM 704 O O . SER A 1 87 ? -4.643 -5.996 5.057 1.00 59.94 87 SER A O 1
ATOM 706 N N . PHE A 1 88 ? -3.435 -5.351 3.272 1.00 64.38 88 PHE A N 1
ATOM 707 C CA . PHE A 1 88 ? -4.189 -6.137 2.288 1.00 64.38 88 PHE A CA 1
ATOM 708 C C . PHE A 1 88 ? -3.828 -7.625 2.405 1.00 64.38 88 PHE A C 1
ATOM 710 O O . PHE A 1 88 ? -2.671 -7.977 2.630 1.00 64.38 88 PHE A O 1
ATOM 717 N N . ARG A 1 89 ? -4.827 -8.502 2.285 1.00 67.75 89 ARG A N 1
ATOM 718 C CA . ARG A 1 89 ? -4.687 -9.958 2.456 1.00 67.75 89 ARG A CA 1
ATOM 719 C C . ARG A 1 89 ? -4.622 -10.713 1.130 1.00 67.75 89 ARG A C 1
ATOM 721 O O . ARG A 1 89 ? -4.072 -11.807 1.097 1.00 67.75 89 ARG A O 1
ATOM 728 N N . SER A 1 90 ? -5.187 -10.141 0.070 1.00 79.56 90 SER A N 1
ATOM 729 C CA . SER A 1 90 ? -5.201 -10.697 -1.286 1.00 79.56 90 SER A CA 1
ATOM 730 C C . SER A 1 90 ? -5.458 -9.594 -2.314 1.00 79.56 90 SER A C 1
ATOM 732 O O . SER A 1 90 ? -5.860 -8.479 -1.967 1.00 79.56 90 SER A O 1
ATOM 734 N N . SER A 1 91 ? -5.276 -9.898 -3.599 1.00 81.19 91 SER A N 1
ATOM 735 C CA . SER A 1 91 ? -5.576 -8.967 -4.687 1.00 81.19 91 SER A CA 1
ATOM 736 C C . SER A 1 91 ? -7.073 -8.734 -4.882 1.00 81.19 91 SER A C 1
ATOM 738 O O . SER A 1 91 ? -7.450 -7.819 -5.616 1.00 81.19 91 SER A O 1
ATOM 740 N N . GLU A 1 92 ? -7.943 -9.526 -4.252 1.00 80.62 92 GLU A N 1
ATOM 741 C CA . GLU A 1 92 ? -9.392 -9.291 -4.237 1.00 80.62 92 GLU A CA 1
ATOM 742 C C . GLU A 1 92 ? -9.750 -8.030 -3.447 1.00 80.62 92 GLU A C 1
ATOM 744 O O . GLU A 1 92 ? -10.705 -7.334 -3.784 1.00 80.62 92 GLU A O 1
ATOM 749 N N . GLU A 1 93 ? -8.955 -7.704 -2.426 1.00 82.94 93 GLU A N 1
ATOM 750 C CA . GLU A 1 93 ? -9.108 -6.474 -1.651 1.00 82.94 93 GLU A CA 1
ATOM 751 C C . GLU A 1 93 ? -8.462 -5.260 -2.348 1.00 82.94 93 GLU A C 1
ATOM 753 O O . GLU A 1 93 ? -8.689 -4.120 -1.939 1.00 82.94 93 GLU A O 1
ATOM 758 N N . LEU A 1 94 ? -7.687 -5.479 -3.421 1.00 86.88 94 LEU A N 1
ATOM 759 C CA . LEU A 1 94 ? -7.106 -4.421 -4.245 1.00 86.88 94 LEU A CA 1
ATOM 760 C C . LEU A 1 94 ? -8.153 -3.888 -5.231 1.00 86.88 94 LEU A C 1
ATOM 762 O O . LEU A 1 94 ? -8.328 -4.406 -6.339 1.00 86.88 94 LEU A O 1
ATOM 766 N N . ILE A 1 95 ? -8.847 -2.826 -4.826 1.00 89.31 95 ILE A N 1
ATOM 767 C CA . ILE A 1 95 ? -9.880 -2.179 -5.640 1.00 89.31 95 ILE A CA 1
ATOM 768 C C . ILE A 1 95 ? -9.240 -1.191 -6.617 1.00 89.31 95 ILE A C 1
ATOM 770 O O . ILE A 1 95 ? -9.274 0.019 -6.426 1.00 89.31 95 ILE A O 1
ATOM 774 N N . TRP A 1 96 ? -8.638 -1.718 -7.677 1.00 91.62 96 TRP A N 1
ATOM 775 C CA . TRP A 1 96 ? -8.193 -0.924 -8.822 1.00 91.62 96 TRP A CA 1
ATOM 776 C C . TRP A 1 96 ? -9.220 -0.952 -9.956 1.00 91.62 96 TRP A C 1
ATOM 778 O O . TRP A 1 96 ? -10.004 -1.908 -10.050 1.00 91.62 96 TRP A O 1
ATOM 788 N N . PRO A 1 97 ? -9.211 0.056 -10.851 1.00 90.69 97 PRO A N 1
ATOM 789 C CA . PRO A 1 97 ? -9.830 -0.086 -12.162 1.00 90.69 97 PRO A CA 1
ATOM 790 C C . PRO A 1 97 ? -9.365 -1.389 -12.820 1.00 90.69 97 PRO A C 1
ATOM 792 O O . PRO A 1 97 ? -8.198 -1.780 -12.702 1.00 90.69 97 PRO A O 1
ATOM 795 N N . LYS A 1 98 ? -10.289 -2.085 -13.486 1.00 90.69 98 LYS A N 1
ATOM 796 C CA . LYS A 1 98 ? -10.032 -3.421 -14.036 1.00 90.69 98 LYS A CA 1
ATOM 797 C C . LYS A 1 98 ? -8.862 -3.378 -15.018 1.00 90.69 98 LYS A C 1
ATOM 799 O O . LYS A 1 98 ? -7.961 -4.204 -14.941 1.00 90.69 98 LYS A O 1
ATOM 804 N N . GLU A 1 99 ? -8.853 -2.356 -15.858 1.00 92.12 99 GLU A N 1
ATOM 805 C CA . GLU A 1 99 ? -7.869 -2.105 -16.901 1.00 92.12 99 GLU A CA 1
ATOM 806 C C . GLU A 1 99 ? -6.475 -1.887 -16.294 1.00 92.12 99 GLU A C 1
ATOM 808 O O . GLU A 1 99 ? -5.499 -2.477 -16.747 1.00 92.12 99 GLU A O 1
ATOM 813 N N . VAL A 1 100 ? -6.383 -1.112 -15.206 1.00 93.69 100 VAL A N 1
ATOM 814 C CA . VAL A 1 100 ? -5.130 -0.870 -14.468 1.00 93.69 100 VAL A CA 1
ATOM 815 C C . VAL A 1 100 ? -4.586 -2.174 -13.880 1.00 93.69 100 VAL A C 1
ATOM 817 O O . VAL A 1 100 ? -3.407 -2.490 -14.051 1.00 93.69 100 VAL A O 1
ATOM 820 N N . LYS A 1 101 ? -5.447 -2.963 -13.221 1.00 93.31 101 LYS A N 1
ATOM 821 C CA . LYS A 1 101 ? -5.063 -4.260 -12.639 1.00 93.31 101 LYS A CA 1
ATOM 822 C C . LYS A 1 101 ? -4.589 -5.236 -13.720 1.00 93.31 101 LYS A C 1
ATOM 824 O O . LYS A 1 101 ? -3.574 -5.901 -13.529 1.00 93.31 101 LYS A O 1
ATOM 829 N N . GLU A 1 102 ? -5.285 -5.298 -14.853 1.00 93.69 102 GLU A N 1
ATOM 830 C CA . GLU A 1 102 ? -4.931 -6.156 -15.989 1.00 93.69 102 GLU A CA 1
ATOM 831 C C . GLU A 1 102 ? -3.606 -5.746 -16.641 1.00 93.69 102 GLU A C 1
ATOM 833 O O . GLU A 1 102 ? -2.782 -6.618 -16.911 1.00 93.69 102 GLU A O 1
ATOM 838 N N . MET A 1 103 ? -3.352 -4.444 -16.823 1.00 93.31 103 MET A N 1
ATOM 839 C CA . MET A 1 103 ? -2.077 -3.942 -17.350 1.00 93.31 103 MET A CA 1
ATOM 840 C C . MET A 1 103 ? -0.896 -4.348 -16.464 1.00 93.31 103 MET A C 1
ATOM 842 O O . MET A 1 103 ? 0.097 -4.867 -16.968 1.00 93.31 103 MET A O 1
ATOM 846 N N . VAL A 1 104 ? -0.998 -4.158 -15.144 1.00 94.44 104 VAL A N 1
ATOM 847 C CA . VAL A 1 104 ? 0.084 -4.523 -14.213 1.00 94.44 104 VAL A CA 1
ATOM 848 C C . VAL A 1 104 ? 0.272 -6.043 -14.151 1.00 94.44 104 VAL A C 1
ATOM 850 O O . VAL A 1 104 ? 1.402 -6.526 -14.233 1.00 94.44 104 VAL A O 1
ATOM 853 N N . LEU A 1 105 ? -0.818 -6.816 -14.075 1.00 93.62 105 LEU A N 1
ATOM 854 C CA . LEU A 1 105 ? -0.759 -8.282 -14.083 1.00 93.62 105 LEU A CA 1
ATOM 855 C C . LEU A 1 105 ? -0.141 -8.839 -15.363 1.00 93.62 105 LEU A C 1
ATOM 857 O O . LEU A 1 105 ? 0.603 -9.816 -15.304 1.00 93.62 105 LEU A O 1
ATOM 861 N N . TYR A 1 106 ? -0.440 -8.238 -16.513 1.00 91.81 106 TYR A N 1
ATOM 862 C CA . TYR A 1 106 ? 0.136 -8.646 -17.786 1.00 91.81 106 TYR A CA 1
ATOM 863 C C . TYR A 1 106 ? 1.669 -8.541 -17.760 1.00 91.81 106 TYR A C 1
ATOM 865 O O . TYR A 1 106 ? 2.352 -9.508 -18.097 1.00 91.81 106 TYR A O 1
ATOM 873 N N . GLU A 1 107 ? 2.223 -7.432 -17.263 1.00 90.62 107 GLU A N 1
ATOM 874 C CA . GLU A 1 107 ? 3.678 -7.245 -17.153 1.00 90.62 107 GLU A CA 1
ATOM 875 C C . GLU A 1 107 ? 4.329 -8.220 -16.162 1.00 90.62 107 GLU A C 1
ATOM 877 O O . GLU A 1 107 ? 5.391 -8.783 -16.443 1.00 90.62 107 GLU A O 1
ATOM 882 N N . ILE A 1 108 ? 3.669 -8.477 -15.029 1.00 92.00 108 ILE A N 1
ATOM 883 C CA . ILE A 1 108 ? 4.119 -9.465 -14.038 1.00 92.00 108 ILE A CA 1
ATOM 884 C C . ILE A 1 108 ? 4.138 -10.871 -14.654 1.00 92.00 108 ILE A C 1
ATOM 886 O O . ILE A 1 108 ? 5.124 -11.598 -14.524 1.00 92.00 108 ILE A O 1
ATOM 890 N N . LYS A 1 109 ? 3.086 -11.258 -15.384 1.00 90.19 109 LYS A N 1
ATOM 891 C CA . LYS A 1 109 ? 3.007 -12.564 -16.057 1.00 90.19 109 LYS A CA 1
ATOM 892 C C . LYS A 1 109 ? 4.064 -12.707 -17.144 1.00 90.19 109 LYS A C 1
ATOM 894 O O . LYS A 1 109 ? 4.709 -13.753 -17.232 1.00 90.19 109 LYS A O 1
ATOM 899 N N . LEU A 1 110 ? 4.312 -11.653 -17.924 1.00 86.00 110 LEU A N 1
ATOM 900 C CA . LEU A 1 110 ? 5.382 -11.633 -18.926 1.00 86.00 110 LEU A CA 1
ATOM 901 C C . LEU A 1 110 ? 6.762 -11.919 -18.322 1.00 86.00 110 LEU A C 1
ATOM 903 O O . LEU A 1 110 ? 7.602 -12.537 -18.982 1.00 86.00 110 LEU A O 1
ATOM 907 N N . LEU A 1 111 ? 7.004 -11.526 -17.068 1.00 83.56 111 LEU A N 1
ATOM 908 C CA . LEU A 1 111 ? 8.267 -11.785 -16.376 1.00 83.56 111 LEU A CA 1
ATOM 909 C C . LEU A 1 111 ? 8.574 -13.283 -16.232 1.00 83.56 111 LEU A C 1
ATOM 911 O O . LEU A 1 111 ? 9.736 -13.686 -16.292 1.00 83.56 111 LEU A O 1
ATOM 915 N N . LYS A 1 112 ? 7.534 -14.113 -16.107 1.00 80.50 112 LYS A N 1
ATOM 916 C CA . LYS A 1 112 ? 7.644 -15.569 -15.939 1.00 80.50 112 LYS A CA 1
ATOM 917 C C . LYS A 1 112 ? 7.925 -16.306 -17.251 1.00 80.50 112 LYS A C 1
ATOM 919 O O . LYS A 1 112 ? 8.381 -17.449 -17.229 1.00 80.50 112 LYS A O 1
ATOM 924 N N . HIS A 1 113 ? 7.682 -15.685 -18.405 1.00 77.75 113 HIS A N 1
ATOM 925 C CA . HIS A 1 113 ? 7.831 -16.351 -19.698 1.00 77.75 113 HIS A CA 1
ATOM 926 C C . HIS A 1 113 ? 9.242 -16.170 -20.289 1.00 77.75 113 HIS A C 1
ATOM 928 O O . HIS A 1 113 ? 9.588 -15.144 -20.876 1.00 77.75 113 HIS A O 1
ATOM 934 N N . SER A 1 114 ? 10.057 -17.226 -20.195 1.00 59.94 114 SER A N 1
ATOM 935 C CA . SER A 1 114 ? 11.483 -17.248 -20.577 1.00 59.94 114 SER A CA 1
ATOM 936 C C . SER A 1 114 ? 11.785 -16.874 -22.038 1.00 59.94 114 SER A C 1
ATOM 938 O O . SER A 1 114 ? 12.816 -16.254 -22.304 1.00 59.94 114 SER A O 1
ATOM 940 N N . LYS A 1 115 ? 10.892 -17.201 -22.985 1.00 61.56 115 LYS A N 1
ATOM 941 C CA . LYS A 1 115 ? 11.023 -16.819 -24.407 1.00 61.56 115 LYS A CA 1
ATOM 942 C C . LYS A 1 115 ? 10.890 -15.306 -24.613 1.00 61.56 115 LYS A C 1
ATOM 944 O O . LYS A 1 115 ? 11.701 -14.719 -25.322 1.00 61.56 115 LYS A O 1
ATOM 949 N N . TYR A 1 116 ? 9.933 -14.674 -23.934 1.00 60.00 116 TYR A N 1
ATOM 950 C CA . TYR A 1 116 ? 9.750 -13.221 -23.965 1.00 60.00 116 TYR A CA 1
ATOM 951 C C . TYR A 1 116 ? 10.857 -12.497 -23.201 1.00 60.00 116 TYR A C 1
ATOM 953 O O . TYR A 1 116 ? 11.273 -11.422 -23.609 1.00 60.00 116 TYR A O 1
ATOM 961 N N . SER A 1 117 ? 11.417 -13.114 -22.158 1.00 55.16 117 SER A N 1
ATOM 962 C CA . SER A 1 117 ? 12.549 -12.540 -21.427 1.00 55.16 117 SER A CA 1
ATOM 963 C C . SER A 1 117 ? 13.781 -12.277 -22.291 1.00 55.16 117 SER A C 1
ATOM 965 O O . SER A 1 117 ? 14.447 -11.263 -22.102 1.00 55.16 117 SER A O 1
ATOM 967 N N . ARG A 1 118 ? 14.067 -13.151 -23.266 1.00 55.56 118 ARG A N 1
ATOM 968 C CA . ARG A 1 118 ? 15.188 -12.952 -24.198 1.00 55.56 118 ARG A CA 1
ATOM 969 C C . ARG A 1 118 ? 14.916 -11.839 -25.205 1.00 55.56 118 ARG A C 1
ATOM 971 O O . ARG A 1 118 ? 15.770 -10.979 -25.361 1.00 55.56 118 ARG A O 1
ATOM 978 N N . LEU A 1 119 ? 13.726 -11.823 -25.809 1.00 55.56 119 LEU A N 1
ATOM 979 C CA . LEU A 1 119 ? 13.320 -10.784 -26.764 1.00 55.56 119 LEU A CA 1
ATOM 980 C C . LEU A 1 119 ? 13.251 -9.403 -26.099 1.00 55.56 119 LEU A C 1
ATOM 982 O O . LEU A 1 119 ? 13.760 -8.431 -26.637 1.00 55.56 119 LEU A O 1
ATOM 986 N N . ILE A 1 120 ? 12.697 -9.302 -24.888 1.00 53.81 120 ILE A N 1
ATOM 987 C CA . ILE A 1 120 ? 12.671 -8.033 -24.146 1.00 53.81 120 ILE A CA 1
ATOM 988 C C . ILE A 1 120 ? 14.089 -7.628 -23.701 1.00 53.81 120 ILE A C 1
ATOM 990 O O . ILE A 1 120 ? 14.377 -6.441 -23.613 1.00 53.81 120 ILE A O 1
ATOM 994 N N . GLY A 1 121 ? 15.003 -8.581 -23.488 1.00 52.31 121 GLY A N 1
ATOM 995 C CA . GLY A 1 121 ? 16.425 -8.291 -23.278 1.00 52.31 121 GLY A CA 1
ATOM 996 C C . GLY A 1 121 ? 17.100 -7.598 -24.472 1.00 52.31 121 GLY A C 1
ATOM 997 O O . GLY A 1 121 ? 18.015 -6.811 -24.263 1.00 52.31 121 GLY A O 1
ATOM 998 N N . GLU A 1 122 ? 16.626 -7.823 -25.704 1.00 51.88 122 GLU A N 1
ATOM 999 C CA . GLU A 1 122 ? 17.131 -7.148 -26.914 1.00 51.88 122 GLU A CA 1
ATOM 1000 C C . GLU A 1 122 ? 16.610 -5.704 -27.046 1.00 51.88 122 GLU A C 1
ATOM 1002 O O . GLU A 1 122 ? 17.321 -4.836 -27.545 1.00 51.88 122 GLU A O 1
ATOM 1007 N N . PHE A 1 123 ? 15.406 -5.416 -26.535 1.00 55.72 123 PHE A N 1
ATOM 1008 C CA . PHE A 1 123 ? 14.806 -4.069 -26.527 1.00 55.72 123 PHE A CA 1
ATOM 1009 C C . PHE A 1 123 ? 14.998 -3.299 -25.201 1.00 55.72 123 PHE A C 1
ATOM 1011 O O . PHE A 1 123 ? 14.609 -2.129 -25.097 1.00 55.72 123 PHE A O 1
ATOM 1018 N N . GLY A 1 124 ? 15.605 -3.949 -24.201 1.00 58.66 124 GLY A N 1
ATOM 1019 C CA . GLY A 1 124 ? 15.716 -3.499 -22.815 1.00 58.66 124 GLY A CA 1
ATOM 1020 C C . GLY A 1 124 ? 14.395 -3.626 -22.043 1.00 58.66 124 GLY A C 1
ATOM 1021 O O . GLY A 1 124 ? 13.353 -3.117 -22.464 1.00 58.66 124 GLY A O 1
ATOM 1022 N N . ARG A 1 125 ? 14.424 -4.262 -20.861 1.00 65.88 125 ARG A N 1
ATOM 1023 C CA . ARG A 1 125 ? 13.281 -4.263 -19.928 1.00 65.88 125 ARG A CA 1
ATOM 1024 C C . ARG A 1 125 ? 13.122 -2.867 -19.327 1.00 65.88 125 ARG A C 1
ATOM 1026 O O . ARG A 1 125 ? 13.922 -2.460 -18.492 1.00 65.88 125 ARG A O 1
ATOM 1033 N N . ARG A 1 126 ? 12.099 -2.132 -19.763 1.00 76.12 126 ARG A N 1
ATOM 1034 C CA . ARG A 1 126 ? 11.758 -0.806 -19.227 1.00 76.12 126 ARG A CA 1
ATOM 1035 C C . ARG A 1 126 ? 10.717 -0.933 -18.115 1.00 76.12 126 ARG A C 1
ATOM 1037 O O . ARG A 1 126 ? 9.910 -1.860 -18.137 1.00 76.12 126 ARG A O 1
ATOM 1044 N N . GLY A 1 127 ? 10.754 -0.025 -17.147 1.00 90.88 127 GLY A N 1
ATOM 1045 C CA . GLY A 1 127 ? 9.912 -0.095 -15.957 1.00 90.88 127 GLY A CA 1
ATOM 1046 C C . GLY A 1 127 ? 8.489 0.432 -16.156 1.00 90.88 127 GLY A C 1
ATOM 1047 O O . GLY A 1 127 ? 8.145 1.022 -17.185 1.00 90.88 127 GLY A O 1
ATOM 1048 N N . ILE A 1 128 ? 7.674 0.253 -15.119 1.00 95.88 128 ILE A N 1
ATOM 1049 C CA . ILE A 1 128 ? 6.334 0.836 -14.985 1.00 95.88 128 ILE A CA 1
ATOM 1050 C C . ILE A 1 128 ? 6.383 1.923 -13.912 1.00 95.88 128 ILE A C 1
ATOM 1052 O O . ILE A 1 128 ? 6.944 1.701 -12.845 1.00 95.88 128 ILE A O 1
ATOM 1056 N N . LEU A 1 129 ? 5.789 3.084 -14.164 1.00 97.00 129 LEU A N 1
ATOM 1057 C CA . LEU A 1 129 ? 5.554 4.103 -13.145 1.00 97.00 129 LEU A CA 1
ATOM 1058 C C . LEU A 1 129 ? 4.072 4.107 -12.778 1.00 97.00 129 LEU A C 1
ATOM 1060 O O . LEU A 1 129 ? 3.223 4.385 -13.627 1.00 97.00 129 LEU A O 1
ATOM 1064 N N . LEU A 1 130 ? 3.767 3.828 -11.517 1.00 97.56 130 LEU A N 1
ATOM 1065 C CA . LEU A 1 130 ? 2.439 4.008 -10.948 1.00 97.56 130 LEU A CA 1
ATOM 1066 C C . LEU A 1 130 ? 2.365 5.377 -10.283 1.00 97.56 130 LEU A C 1
ATOM 1068 O O . LEU A 1 130 ? 3.144 5.678 -9.381 1.00 97.56 130 LEU A O 1
ATOM 1072 N N . TYR A 1 131 ? 1.406 6.195 -10.694 1.00 95.81 131 TYR A N 1
ATOM 1073 C CA . TYR A 1 131 ? 1.199 7.516 -10.106 1.00 95.81 131 TYR A CA 1
ATOM 1074 C C . TYR A 1 131 ? -0.262 7.738 -9.732 1.00 95.81 131 TYR A C 1
ATOM 1076 O O . TYR A 1 131 ? -1.132 6.993 -10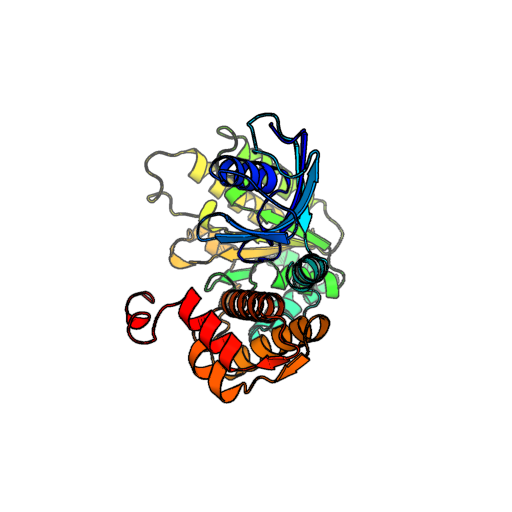.169 1.00 95.81 131 TYR A O 1
ATOM 1084 N N . GLY A 1 132 ? -0.538 8.715 -8.873 1.00 91.75 132 GLY A N 1
ATOM 1085 C CA . GLY A 1 132 ? -1.897 9.044 -8.431 1.00 91.75 132 GLY A CA 1
ATOM 1086 C C . GLY A 1 132 ? -1.942 9.413 -6.953 1.00 91.75 132 GLY A C 1
ATOM 1087 O O . GLY A 1 132 ? -0.915 9.426 -6.276 1.00 91.75 132 GLY A O 1
ATOM 1088 N N . ARG A 1 133 ? -3.135 9.667 -6.412 1.00 88.00 133 ARG A N 1
ATOM 1089 C CA . ARG A 1 133 ? -3.300 10.145 -5.028 1.00 88.00 133 ARG A CA 1
ATOM 1090 C C . ARG A 1 133 ? -2.749 9.170 -3.979 1.00 88.00 133 ARG A C 1
ATOM 1092 O O . ARG A 1 133 ? -2.740 7.954 -4.204 1.00 88.00 133 ARG A O 1
ATOM 1099 N N . PRO A 1 134 ? -2.286 9.665 -2.820 1.00 86.69 134 PRO A N 1
ATOM 1100 C CA . PRO A 1 134 ? -1.895 8.797 -1.717 1.00 86.69 134 PRO A CA 1
ATOM 1101 C C . PRO A 1 134 ? -3.072 7.915 -1.281 1.00 86.69 134 PRO A C 1
ATOM 1103 O O . PRO A 1 134 ? -4.233 8.297 -1.388 1.00 86.69 134 PRO A O 1
ATOM 1106 N N . GLY A 1 135 ? -2.769 6.710 -0.795 1.00 85.44 135 GLY A N 1
ATOM 1107 C CA . GLY A 1 135 ? -3.795 5.814 -0.254 1.00 85.44 135 GLY A CA 1
ATOM 1108 C C . GLY A 1 135 ? -4.580 4.977 -1.270 1.00 85.44 135 GLY A C 1
ATOM 1109 O O . GLY A 1 135 ? -5.508 4.284 -0.865 1.00 85.44 135 GLY A O 1
ATOM 1110 N N . THR A 1 136 ? -4.196 4.968 -2.552 1.00 88.69 136 THR A N 1
ATOM 1111 C CA . THR A 1 136 ? -4.817 4.126 -3.603 1.00 88.69 136 THR A CA 1
ATOM 1112 C C . THR A 1 136 ? -4.190 2.731 -3.757 1.00 88.69 136 THR A C 1
ATOM 1114 O O . THR A 1 136 ? -4.543 1.977 -4.661 1.00 88.69 136 THR A O 1
ATOM 1117 N N . GLY A 1 137 ? -3.256 2.359 -2.875 1.00 89.25 137 GLY A N 1
ATOM 1118 C CA . GLY A 1 137 ? -2.615 1.039 -2.887 1.00 89.25 137 GLY A CA 1
ATOM 1119 C C . GLY A 1 137 ? -1.504 0.874 -3.929 1.00 89.25 137 GLY A C 1
ATOM 1120 O O . GLY A 1 137 ? -1.184 -0.252 -4.279 1.00 89.25 137 GLY A O 1
ATOM 1121 N N . LYS A 1 138 ? -0.904 1.966 -4.429 1.00 93.62 138 LYS A N 1
ATOM 1122 C CA . LYS A 1 138 ? 0.200 1.923 -5.415 1.00 93.62 138 LYS A CA 1
ATOM 1123 C C . LYS A 1 138 ? 1.410 1.107 -4.948 1.00 93.62 138 LYS A C 1
ATOM 1125 O O . LYS A 1 138 ? 2.006 0.427 -5.771 1.00 93.62 138 LYS A O 1
ATOM 1130 N N . SER A 1 139 ? 1.736 1.174 -3.656 1.00 89.50 139 SER A N 1
ATOM 1131 C CA . SER A 1 139 ? 2.832 0.425 -3.027 1.00 89.50 139 SER A CA 1
ATOM 1132 C C . SER A 1 139 ? 2.489 -1.059 -2.854 1.00 89.50 139 SER A C 1
ATOM 1134 O O . SER A 1 139 ? 3.132 -1.944 -3.405 1.00 89.50 139 SER A O 1
ATOM 1136 N N . GLU A 1 140 ? 1.396 -1.358 -2.153 1.00 89.44 140 GLU A N 1
ATOM 1137 C CA . GLU A 1 140 ? 1.052 -2.747 -1.825 1.00 89.44 140 GLU A CA 1
ATOM 1138 C C . GLU A 1 140 ? 0.508 -3.525 -3.038 1.00 89.44 140 GLU A C 1
ATOM 1140 O O . GLU A 1 140 ? 0.704 -4.734 -3.145 1.00 89.44 140 GLU A O 1
ATOM 1145 N N . GLY A 1 141 ? -0.157 -2.848 -3.977 1.00 92.81 141 GLY A N 1
ATOM 1146 C CA . GLY A 1 141 ? -0.863 -3.467 -5.097 1.00 92.81 141 GLY A CA 1
ATOM 1147 C C . GLY A 1 141 ? 0.024 -4.363 -5.963 1.00 92.81 141 GLY A C 1
ATOM 1148 O O . GLY A 1 141 ? -0.260 -5.557 -6.065 1.00 92.81 141 GLY A O 1
ATOM 1149 N N . PRO A 1 142 ? 1.118 -3.857 -6.560 1.00 94.69 142 PRO A N 1
ATOM 1150 C CA . PRO A 1 142 ? 1.988 -4.678 -7.395 1.00 94.69 142 PRO A CA 1
ATOM 1151 C C . PRO A 1 142 ? 2.668 -5.807 -6.632 1.00 94.69 142 PRO A C 1
ATOM 1153 O O . PRO A 1 142 ? 2.830 -6.891 -7.185 1.00 94.69 142 PRO A O 1
ATOM 1156 N N . VAL A 1 143 ? 3.022 -5.574 -5.366 1.00 93.44 143 VAL A N 1
ATOM 1157 C CA . VAL A 1 143 ? 3.627 -6.584 -4.490 1.00 93.44 143 VAL A CA 1
ATOM 1158 C C . VAL A 1 143 ? 2.664 -7.754 -4.286 1.00 93.44 143 VAL A C 1
ATOM 1160 O O . VAL A 1 143 ? 3.056 -8.909 -4.445 1.00 93.44 143 VAL A O 1
ATOM 1163 N N . ILE A 1 144 ? 1.390 -7.477 -4.002 1.00 92.75 144 ILE A N 1
ATOM 1164 C CA . ILE A 1 144 ? 0.354 -8.508 -3.848 1.00 92.75 144 ILE A CA 1
ATOM 1165 C C . ILE A 1 144 ? 0.147 -9.269 -5.157 1.00 92.75 144 ILE A C 1
ATOM 1167 O O . ILE A 1 144 ? 0.154 -10.498 -5.152 1.00 92.75 144 ILE A O 1
ATOM 1171 N N . LEU A 1 145 ? 0.010 -8.554 -6.279 1.00 94.31 145 LEU A N 1
ATOM 1172 C CA . LEU A 1 145 ? -0.173 -9.170 -7.598 1.00 94.31 145 LEU A CA 1
ATOM 1173 C C . LEU A 1 145 ? 1.019 -10.062 -7.975 1.00 94.31 145 LEU A C 1
ATOM 1175 O O . LEU A 1 145 ? 0.828 -11.155 -8.498 1.00 94.31 145 LEU A O 1
ATOM 1179 N N . ALA A 1 146 ? 2.245 -9.626 -7.682 1.00 94.00 146 ALA A N 1
ATOM 1180 C CA . ALA A 1 146 ? 3.451 -10.411 -7.925 1.00 94.00 146 ALA A CA 1
ATOM 1181 C C . ALA A 1 146 ? 3.502 -11.667 -7.054 1.00 94.00 146 ALA A C 1
ATOM 1183 O O . ALA A 1 146 ? 3.739 -12.757 -7.575 1.00 94.00 146 ALA A O 1
ATOM 1184 N N . ARG A 1 147 ? 3.224 -11.537 -5.752 1.00 91.81 147 ARG A N 1
ATOM 1185 C CA . ARG A 1 147 ? 3.217 -12.669 -4.816 1.00 91.81 147 ARG A CA 1
ATOM 1186 C C . ARG A 1 147 ? 2.186 -13.726 -5.205 1.00 91.81 147 ARG A C 1
ATOM 1188 O O . ARG A 1 147 ? 2.519 -14.907 -5.203 1.00 91.81 147 ARG A O 1
ATOM 1195 N N . GLU A 1 148 ? 0.976 -13.325 -5.592 1.00 92.81 148 GLU A N 1
ATOM 1196 C CA . GLU A 1 148 ? -0.057 -14.260 -6.066 1.00 92.81 148 GLU A CA 1
ATOM 1197 C C . GLU A 1 148 ? 0.337 -14.968 -7.367 1.00 92.81 148 GLU A C 1
ATOM 1199 O O . GLU A 1 148 ? 0.012 -16.136 -7.570 1.00 92.81 148 GLU A O 1
ATOM 1204 N N . GLU A 1 149 ? 1.104 -14.299 -8.225 1.00 93.31 149 GLU A N 1
ATOM 1205 C CA . GLU A 1 149 ? 1.671 -14.899 -9.431 1.00 93.31 149 GLU A CA 1
ATOM 1206 C C . GLU A 1 149 ? 2.967 -15.691 -9.163 1.00 93.31 149 GLU A C 1
ATOM 1208 O O . GLU A 1 149 ? 3.562 -16.228 -10.101 1.00 93.31 149 GLU A O 1
ATOM 1213 N N . GLY A 1 150 ? 3.419 -15.813 -7.912 1.00 92.44 150 GLY A N 1
ATOM 1214 C CA . GLY A 1 150 ? 4.644 -16.534 -7.548 1.00 92.44 150 GLY A CA 1
ATOM 1215 C C . GLY A 1 150 ? 5.929 -15.852 -8.033 1.00 92.44 150 GLY A C 1
ATOM 1216 O O . GLY A 1 150 ? 6.897 -16.533 -8.375 1.00 92.44 150 GLY A O 1
ATOM 1217 N N . VAL A 1 151 ? 5.918 -14.522 -8.122 1.00 93.62 151 VAL A N 1
ATOM 1218 C CA . VAL A 1 151 ? 7.065 -13.671 -8.461 1.00 93.62 151 VAL A CA 1
ATOM 1219 C C . VAL A 1 151 ? 7.669 -13.120 -7.167 1.00 93.62 151 VAL A C 1
ATOM 1221 O O . VAL A 1 151 ? 6.941 -12.637 -6.298 1.00 93.62 151 VAL A O 1
ATOM 1224 N N . ASP A 1 152 ? 8.996 -13.187 -7.036 1.00 95.00 152 ASP A N 1
ATOM 1225 C CA . ASP A 1 152 ? 9.702 -12.664 -5.861 1.00 95.00 152 ASP A CA 1
ATOM 1226 C C . ASP A 1 152 ? 9.606 -11.126 -5.834 1.00 95.00 152 ASP A C 1
ATOM 1228 O O . ASP A 1 152 ? 9.485 -10.485 -6.877 1.00 95.00 152 ASP A O 1
ATOM 1232 N N . THR A 1 153 ? 9.677 -10.504 -4.658 1.00 95.25 153 THR A N 1
ATOM 1233 C CA . THR A 1 153 ? 9.556 -9.041 -4.519 1.00 95.25 153 THR A CA 1
ATOM 1234 C C . THR A 1 153 ? 10.752 -8.467 -3.768 1.00 95.25 153 THR A C 1
ATOM 1236 O O . THR A 1 153 ? 11.073 -8.943 -2.680 1.00 95.25 153 THR A O 1
ATOM 1239 N N . LYS A 1 154 ? 11.388 -7.431 -4.322 1.00 95.19 154 LYS A N 1
ATOM 1240 C CA . LYS A 1 154 ? 12.388 -6.594 -3.642 1.00 95.19 154 LYS A CA 1
ATOM 1241 C C . LYS A 1 154 ? 11.830 -5.180 -3.556 1.00 95.19 154 LYS A C 1
ATOM 1243 O O . LYS A 1 154 ? 11.509 -4.599 -4.585 1.00 95.19 154 LYS A O 1
ATOM 1248 N N . GLU A 1 155 ? 11.727 -4.641 -2.351 1.00 93.75 155 GLU A N 1
ATOM 1249 C CA . GLU A 1 155 ? 11.173 -3.310 -2.097 1.00 93.75 155 GLU A CA 1
ATOM 1250 C C . GLU A 1 155 ? 12.302 -2.378 -1.642 1.00 93.75 155 GLU A C 1
ATOM 1252 O O . GLU A 1 155 ? 13.120 -2.755 -0.800 1.00 93.75 155 GLU A O 1
ATOM 1257 N N . ILE A 1 156 ? 12.384 -1.194 -2.246 1.00 91.69 156 ILE A N 1
ATOM 1258 C CA . ILE A 1 156 ? 13.309 -0.122 -1.879 1.00 91.69 156 ILE A CA 1
ATOM 1259 C C . ILE A 1 156 ? 12.473 1.136 -1.664 1.00 91.69 156 ILE A C 1
ATOM 1261 O O . ILE A 1 156 ? 11.861 1.643 -2.605 1.00 91.69 156 ILE A O 1
ATOM 1265 N N . PHE A 1 157 ? 12.481 1.653 -0.440 1.00 88.81 157 PHE A N 1
ATOM 1266 C CA . PHE A 1 157 ? 11.926 2.965 -0.132 1.00 88.81 157 PHE A CA 1
ATOM 1267 C C . PHE A 1 157 ? 12.962 4.021 -0.499 1.00 88.81 157 PHE A C 1
ATOM 1269 O O . PHE A 1 157 ? 14.043 4.086 0.084 1.00 88.81 157 PHE A O 1
ATOM 1276 N N . CYS A 1 158 ? 12.663 4.837 -1.505 1.00 88.50 158 CYS A N 1
ATOM 1277 C CA . CYS A 1 158 ? 13.604 5.826 -2.016 1.00 88.50 158 CYS A CA 1
ATOM 1278 C C . CYS A 1 158 ? 13.952 6.901 -0.969 1.00 88.50 158 CYS A C 1
ATOM 1280 O O . CYS A 1 158 ? 15.049 7.455 -1.004 1.00 88.50 158 CYS A O 1
ATOM 1282 N N . THR A 1 159 ? 13.072 7.143 0.002 1.00 84.25 159 THR A N 1
ATOM 1283 C CA . THR A 1 159 ? 13.325 7.999 1.170 1.00 84.25 159 THR A CA 1
ATOM 1284 C C . THR A 1 159 ? 14.424 7.474 2.085 1.00 84.25 159 THR A C 1
ATOM 1286 O O . THR A 1 159 ? 15.191 8.274 2.609 1.00 84.25 159 THR A O 1
ATOM 1289 N N . ASP A 1 160 ? 14.559 6.154 2.239 1.00 83.38 160 ASP A N 1
ATOM 1290 C CA . ASP A 1 160 ? 15.560 5.543 3.130 1.00 83.38 160 ASP A CA 1
ATOM 1291 C C . ASP A 1 160 ? 16.989 5.723 2.599 1.00 83.38 160 ASP A C 1
ATOM 1293 O O . ASP A 1 160 ? 17.971 5.585 3.326 1.00 83.38 160 ASP A O 1
ATOM 1297 N N . LEU A 1 161 ? 17.105 6.040 1.309 1.00 80.81 161 LEU A N 1
ATOM 1298 C CA . LEU A 1 161 ? 18.364 6.301 0.624 1.00 80.81 161 LEU A CA 1
ATOM 1299 C C . LEU A 1 161 ? 18.791 7.774 0.739 1.00 80.81 161 LEU A C 1
ATOM 1301 O O . LEU A 1 161 ? 19.937 8.106 0.431 1.00 80.81 161 LEU A O 1
ATOM 1305 N N . GLN A 1 162 ? 17.895 8.659 1.193 1.00 70.38 162 GLN A N 1
ATOM 1306 C CA . GLN A 1 162 ? 18.217 10.044 1.524 1.00 70.38 162 GLN A CA 1
ATOM 1307 C C . GLN A 1 162 ? 18.753 10.144 2.959 1.00 70.38 162 GLN A C 1
ATOM 1309 O O . GLN A 1 162 ? 18.217 9.543 3.883 1.00 70.38 162 GLN A O 1
ATOM 1314 N N . GLY A 1 163 ? 19.785 10.960 3.184 1.00 62.69 163 GLY A N 1
ATOM 1315 C CA . GLY A 1 163 ? 20.277 11.253 4.539 1.00 62.69 163 GLY A CA 1
ATOM 1316 C C . GLY A 1 163 ? 21.195 10.190 5.153 1.00 62.69 163 GLY A C 1
ATOM 1317 O O . GLY A 1 163 ? 21.718 10.414 6.244 1.00 62.69 163 GLY A O 1
ATOM 1318 N N . VAL A 1 164 ? 21.461 9.090 4.441 1.00 61.47 164 VAL A N 1
ATOM 1319 C CA . VAL A 1 164 ? 22.676 8.285 4.647 1.00 61.47 164 VAL A CA 1
ATOM 1320 C C . VAL A 1 164 ? 23.876 9.199 4.351 1.00 61.47 164 VAL A C 1
ATOM 1322 O O . VAL A 1 164 ? 23.762 10.057 3.473 1.00 61.47 164 VAL A O 1
ATOM 1325 N N . TYR A 1 165 ? 24.984 9.090 5.094 1.00 59.59 165 TYR A N 1
ATOM 1326 C CA . TYR A 1 165 ? 26.150 9.978 4.945 1.00 59.59 165 TYR A CA 1
ATOM 1327 C C . TYR A 1 165 ? 26.524 10.213 3.467 1.00 59.59 165 TYR A C 1
ATOM 1329 O O . TYR A 1 165 ? 26.326 9.331 2.630 1.00 59.59 165 TYR A O 1
ATOM 1337 N N . ALA A 1 166 ? 27.058 11.396 3.134 1.00 66.25 166 ALA A N 1
ATOM 1338 C CA . ALA A 1 166 ? 27.354 11.784 1.749 1.00 66.25 166 ALA A CA 1
ATOM 1339 C C . ALA A 1 166 ? 28.086 10.662 0.975 1.00 66.25 166 ALA A C 1
ATOM 1341 O O . ALA A 1 166 ? 29.128 10.167 1.410 1.00 66.25 166 ALA A O 1
ATOM 1342 N N . GLY A 1 167 ? 27.505 10.229 -0.149 1.00 71.50 167 GLY A N 1
ATOM 1343 C CA . GLY A 1 167 ? 28.006 9.139 -0.999 1.00 71.50 167 GLY A CA 1
ATOM 1344 C C . GLY A 1 167 ? 27.669 7.702 -0.554 1.00 71.50 167 GLY A C 1
ATOM 1345 O O . GLY A 1 167 ? 27.848 6.765 -1.333 1.00 71.50 167 GLY A O 1
ATOM 1346 N N . GLU A 1 168 ? 27.157 7.464 0.657 1.00 82.12 168 GLU A N 1
ATOM 1347 C CA . GLU A 1 168 ? 26.763 6.113 1.099 1.00 82.12 168 GLU A CA 1
ATOM 1348 C C . GLU A 1 168 ? 25.453 5.644 0.457 1.00 82.12 168 GLU A C 1
ATOM 1350 O O . GLU A 1 168 ? 25.350 4.485 0.051 1.00 82.12 168 GLU A O 1
ATOM 1355 N N . GLY A 1 169 ? 24.475 6.540 0.291 1.00 86.00 169 GLY A N 1
ATOM 1356 C CA . GLY A 1 169 ? 23.207 6.197 -0.359 1.00 86.00 169 GLY A CA 1
ATOM 1357 C C . GLY A 1 169 ? 23.395 5.758 -1.819 1.00 86.00 169 GLY A C 1
ATOM 1358 O O . GLY A 1 169 ? 22.783 4.784 -2.255 1.00 86.00 169 GLY A O 1
ATOM 1359 N N . ALA A 1 170 ? 24.312 6.400 -2.556 1.00 88.06 170 ALA A N 1
ATOM 1360 C CA . ALA A 1 170 ? 24.639 6.027 -3.934 1.00 88.06 170 ALA A CA 1
ATOM 1361 C C . ALA A 1 170 ? 25.277 4.631 -4.010 1.00 88.06 170 ALA A C 1
ATOM 1363 O O . ALA A 1 170 ? 24.850 3.799 -4.810 1.00 88.06 170 ALA A O 1
ATOM 1364 N N . LYS A 1 171 ? 26.223 4.326 -3.112 1.00 89.56 171 LYS A N 1
ATOM 1365 C CA . LYS A 1 171 ? 26.820 2.984 -2.998 1.00 89.56 171 LYS A CA 1
ATOM 1366 C C . LYS A 1 171 ? 25.782 1.919 -2.653 1.00 89.56 171 LYS A C 1
ATOM 1368 O O . LYS A 1 171 ? 25.835 0.815 -3.192 1.00 89.56 171 LYS A O 1
ATOM 1373 N N . LEU A 1 172 ? 24.835 2.236 -1.770 1.00 90.88 172 LEU A N 1
ATOM 1374 C CA . LEU A 1 172 ? 23.768 1.315 -1.390 1.00 90.88 172 LEU A CA 1
ATOM 1375 C C . LEU A 1 172 ? 22.835 1.019 -2.575 1.00 90.88 172 LEU A C 1
ATOM 1377 O O . LEU A 1 172 ? 22.507 -0.143 -2.819 1.00 90.88 172 LEU A O 1
ATOM 1381 N N . ILE A 1 173 ? 22.488 2.042 -3.364 1.00 92.19 173 ILE A N 1
ATOM 1382 C CA . ILE A 1 173 ? 21.761 1.879 -4.630 1.00 92.19 173 ILE A CA 1
ATOM 1383 C C . ILE A 1 173 ? 22.538 0.958 -5.575 1.00 92.19 173 ILE A C 1
ATOM 1385 O O . ILE A 1 173 ? 21.994 -0.043 -6.041 1.00 92.19 173 ILE A O 1
ATOM 1389 N N . GLU A 1 174 ? 23.812 1.253 -5.839 1.00 92.81 174 GLU A N 1
ATOM 1390 C CA . GLU A 1 174 ? 24.646 0.439 -6.729 1.00 92.81 174 GLU A CA 1
ATOM 1391 C C . GLU A 1 174 ? 24.709 -1.024 -6.277 1.00 92.81 174 GLU A C 1
ATOM 1393 O O . GLU A 1 174 ? 24.541 -1.931 -7.095 1.00 92.81 174 GLU A O 1
ATOM 1398 N N . MET A 1 175 ? 24.876 -1.260 -4.975 1.00 93.81 175 MET A N 1
ATOM 1399 C CA . MET A 1 175 ? 24.906 -2.597 -4.391 1.00 93.81 175 MET A CA 1
ATOM 1400 C C . MET A 1 175 ? 23.579 -3.342 -4.589 1.00 93.81 175 MET A C 1
ATOM 1402 O O . MET A 1 175 ? 23.593 -4.506 -4.993 1.00 93.81 175 MET A O 1
ATOM 1406 N N . HIS A 1 176 ? 22.436 -2.686 -4.364 1.00 94.38 176 HIS A N 1
ATOM 1407 C CA . HIS A 1 176 ? 21.120 -3.283 -4.605 1.00 94.38 176 HIS A CA 1
ATOM 1408 C C . HIS A 1 176 ? 20.909 -3.655 -6.075 1.00 94.38 176 HIS A C 1
ATOM 1410 O O . HIS A 1 176 ? 20.459 -4.761 -6.375 1.00 94.38 176 HIS A O 1
ATOM 1416 N N . PHE A 1 177 ? 21.254 -2.769 -7.009 1.00 95.25 177 PHE A N 1
ATOM 1417 C CA . PHE A 1 177 ? 21.107 -3.063 -8.434 1.00 95.25 177 PHE A CA 1
ATOM 1418 C C . PHE A 1 177 ? 22.073 -4.155 -8.910 1.00 95.25 177 PHE A C 1
ATOM 1420 O O . PHE A 1 177 ? 21.694 -4.987 -9.733 1.00 95.25 177 PHE A O 1
ATOM 1427 N N . GLU A 1 178 ? 23.290 -4.209 -8.372 1.00 94.94 178 GLU A N 1
ATOM 1428 C CA . GLU A 1 178 ? 24.258 -5.266 -8.673 1.00 94.94 178 GLU A CA 1
ATOM 1429 C C . GLU A 1 178 ? 23.839 -6.638 -8.103 1.00 94.94 178 GLU A C 1
ATOM 1431 O O . GLU A 1 178 ? 24.118 -7.676 -8.701 1.00 94.94 178 GLU A O 1
ATOM 1436 N N . GLU A 1 179 ? 23.130 -6.677 -6.973 1.00 95.50 179 GLU A N 1
ATOM 1437 C CA . GLU A 1 179 ? 22.475 -7.897 -6.477 1.00 95.50 179 GLU A CA 1
ATOM 1438 C C . GLU A 1 179 ? 21.382 -8.365 -7.459 1.00 95.50 179 GLU A C 1
ATOM 1440 O O . GLU A 1 179 ? 21.320 -9.537 -7.849 1.00 95.50 179 GLU A O 1
ATOM 1445 N N . LEU A 1 180 ? 20.548 -7.432 -7.924 1.00 94.06 180 LEU A N 1
ATOM 1446 C CA . LEU A 1 180 ? 19.422 -7.718 -8.813 1.00 94.06 180 LEU A CA 1
ATOM 1447 C C . LEU A 1 180 ? 19.861 -8.231 -10.190 1.00 94.06 180 LEU A C 1
ATOM 1449 O O . LEU A 1 180 ? 19.226 -9.134 -10.730 1.00 94.06 180 LEU A O 1
ATOM 1453 N N . THR A 1 181 ? 20.974 -7.744 -10.744 1.00 92.56 181 THR A N 1
ATOM 1454 C CA . THR A 1 181 ? 21.489 -8.206 -12.052 1.00 92.56 181 THR A CA 1
ATOM 1455 C C . THR A 1 181 ? 21.931 -9.671 -12.042 1.00 92.56 181 THR A C 1
ATOM 1457 O O . THR A 1 181 ? 21.989 -10.312 -13.094 1.00 92.56 181 THR A O 1
ATOM 1460 N N . ARG A 1 182 ? 22.223 -10.227 -10.861 1.00 92.44 182 ARG A N 1
ATOM 1461 C CA . ARG A 1 182 ? 22.610 -11.634 -10.666 1.00 92.44 182 ARG A CA 1
ATOM 1462 C C . ARG A 1 182 ? 21.414 -12.541 -10.383 1.00 92.44 182 ARG A C 1
ATOM 1464 O O . ARG A 1 182 ? 21.566 -13.765 -10.334 1.00 92.44 182 ARG A O 1
ATOM 1471 N N . THR A 1 183 ? 20.230 -11.960 -10.214 1.00 90.25 183 THR A N 1
ATOM 1472 C CA . THR A 1 183 ? 19.006 -12.691 -9.899 1.00 90.25 183 THR A CA 1
ATOM 1473 C C . THR A 1 183 ? 18.562 -13.545 -11.085 1.00 90.25 183 THR A C 1
ATOM 1475 O O . THR A 1 183 ? 18.579 -13.120 -12.239 1.00 90.25 183 THR A O 1
ATOM 1478 N N . LYS A 1 184 ? 18.163 -14.788 -10.794 1.00 88.19 184 LYS A N 1
ATOM 1479 C CA . LYS A 1 184 ? 17.679 -15.760 -11.793 1.00 88.19 184 LYS A CA 1
ATOM 1480 C C . LYS A 1 184 ? 16.182 -16.041 -11.688 1.00 88.19 184 LYS A C 1
ATOM 1482 O O . LYS A 1 184 ? 15.604 -16.595 -12.620 1.00 88.19 184 LYS A O 1
ATOM 1487 N N . ARG A 1 185 ? 15.572 -15.707 -10.551 1.00 90.69 185 ARG A N 1
ATOM 1488 C CA . ARG A 1 185 ? 14.140 -15.888 -10.301 1.00 90.69 185 ARG A CA 1
ATOM 1489 C C . ARG A 1 185 ? 13.388 -14.654 -10.807 1.00 90.69 185 ARG A C 1
ATOM 1491 O O . ARG A 1 185 ? 13.939 -13.564 -10.703 1.00 90.69 185 ARG A O 1
ATOM 1498 N N . PRO A 1 186 ? 12.181 -14.794 -11.380 1.00 91.75 186 PRO A N 1
ATOM 1499 C CA . PRO A 1 186 ? 11.339 -13.646 -11.695 1.00 91.75 186 PRO A CA 1
ATOM 1500 C C . PRO A 1 186 ? 11.172 -12.764 -10.457 1.00 91.75 186 PRO A C 1
ATOM 1502 O O . PRO A 1 186 ? 10.718 -13.252 -9.422 1.00 91.75 186 PRO A O 1
ATOM 1505 N N . THR A 1 187 ? 11.541 -11.490 -10.559 1.00 94.06 187 THR A N 1
ATOM 1506 C CA . THR A 1 187 ? 11.505 -10.565 -9.421 1.00 94.06 187 THR A CA 1
ATOM 1507 C C . THR A 1 187 ? 10.899 -9.222 -9.804 1.00 94.06 187 THR A C 1
ATOM 1509 O O . THR A 1 187 ? 11.326 -8.575 -10.757 1.00 94.06 187 THR A O 1
ATOM 1512 N N . LEU A 1 188 ? 9.913 -8.771 -9.038 1.00 95.81 188 LEU A N 1
ATOM 1513 C CA . LEU A 1 188 ? 9.429 -7.400 -9.074 1.00 95.81 188 LEU A CA 1
ATOM 1514 C C . LEU A 1 188 ? 10.327 -6.545 -8.172 1.00 95.81 188 LEU A C 1
ATOM 1516 O O . LEU A 1 188 ? 10.449 -6.819 -6.978 1.00 95.81 188 LEU A O 1
ATOM 1520 N N . LEU A 1 189 ? 10.959 -5.524 -8.749 1.00 96.62 189 LEU A N 1
ATOM 1521 C CA . LEU A 1 189 ? 11.655 -4.474 -8.009 1.00 96.62 189 LEU A CA 1
ATOM 1522 C C . LEU A 1 189 ? 10.680 -3.317 -7.803 1.00 96.62 189 LEU A C 1
ATOM 1524 O O . LEU A 1 189 ? 10.297 -2.678 -8.778 1.00 96.62 189 LEU A O 1
ATOM 1528 N N . MET A 1 190 ? 10.319 -3.034 -6.558 1.00 97.06 190 MET A N 1
ATOM 1529 C CA . MET A 1 190 ? 9.532 -1.865 -6.193 1.00 97.06 190 MET A CA 1
ATOM 1530 C C . MET A 1 190 ? 10.447 -0.719 -5.753 1.00 97.06 190 MET A C 1
ATOM 1532 O O . MET A 1 190 ? 11.273 -0.898 -4.860 1.00 97.06 190 MET A O 1
ATOM 1536 N N . LEU A 1 191 ? 10.278 0.447 -6.372 1.00 96.06 191 LEU A N 1
ATOM 1537 C CA . LEU A 1 191 ? 10.917 1.709 -6.000 1.00 96.06 191 LEU A CA 1
ATOM 1538 C C . LEU A 1 191 ? 9.835 2.662 -5.480 1.00 96.06 191 LEU A C 1
ATOM 1540 O O . LEU A 1 191 ? 9.101 3.265 -6.266 1.00 96.06 191 LEU A O 1
ATOM 1544 N N . GLU A 1 192 ? 9.691 2.752 -4.164 1.00 92.88 192 GLU A N 1
ATOM 1545 C CA . GLU A 1 192 ? 8.632 3.548 -3.544 1.00 92.88 192 GLU A CA 1
ATOM 1546 C C . GLU A 1 192 ? 9.036 5.000 -3.344 1.00 92.88 192 GLU A C 1
ATOM 1548 O O . GLU A 1 192 ? 10.148 5.265 -2.900 1.00 92.88 192 GLU A O 1
ATOM 1553 N N . GLU A 1 193 ? 8.114 5.925 -3.622 1.00 90.12 193 GLU A N 1
ATOM 1554 C CA . GLU A 1 193 ? 8.333 7.373 -3.482 1.00 90.12 193 GLU A CA 1
ATOM 1555 C C . GLU A 1 193 ? 9.537 7.853 -4.305 1.00 90.12 193 GLU A C 1
ATOM 1557 O O . GLU A 1 193 ? 10.439 8.532 -3.811 1.00 90.12 193 GLU A O 1
ATOM 1562 N N . ILE A 1 194 ? 9.563 7.480 -5.591 1.00 92.94 194 ILE A N 1
ATOM 1563 C CA . ILE A 1 194 ? 10.693 7.754 -6.490 1.00 92.94 194 ILE A CA 1
ATOM 1564 C C . ILE A 1 194 ? 11.012 9.249 -6.596 1.00 92.94 194 ILE A C 1
ATOM 1566 O O . ILE A 1 194 ? 12.166 9.604 -6.831 1.00 92.94 194 ILE A O 1
ATOM 1570 N N . GLU A 1 195 ? 10.029 10.128 -6.367 1.00 89.69 195 GLU A N 1
ATOM 1571 C CA . GLU A 1 195 ? 10.218 11.576 -6.272 1.00 89.69 195 GLU A CA 1
ATOM 1572 C C . GLU A 1 195 ? 11.304 11.964 -5.262 1.00 89.69 195 GLU A C 1
ATOM 1574 O O . GLU A 1 195 ? 12.010 12.940 -5.494 1.00 89.69 195 GLU A O 1
ATOM 1579 N N . ALA A 1 196 ? 11.526 11.175 -4.206 1.00 86.06 196 ALA A N 1
ATOM 1580 C CA . ALA A 1 196 ? 12.591 11.418 -3.241 1.00 86.06 196 ALA A CA 1
ATOM 1581 C C . ALA A 1 196 ? 13.983 11.408 -3.902 1.00 86.06 196 ALA A C 1
ATOM 1583 O O . ALA A 1 196 ? 14.847 12.211 -3.562 1.00 86.06 196 ALA A O 1
ATOM 1584 N N . LEU A 1 197 ? 14.226 10.544 -4.885 1.00 82.31 197 LEU A N 1
ATOM 1585 C CA . LEU A 1 197 ? 15.536 10.444 -5.548 1.00 82.31 197 LEU A CA 1
ATOM 1586 C C . LEU A 1 197 ? 15.544 11.072 -6.939 1.00 82.31 197 LEU A C 1
ATOM 1588 O O . LEU A 1 197 ? 16.556 11.020 -7.635 1.00 82.31 197 LEU A O 1
ATOM 1592 N N . ALA A 1 198 ? 14.418 11.639 -7.361 1.00 78.69 198 ALA A N 1
ATOM 1593 C CA . ALA A 1 198 ? 14.197 12.030 -8.739 1.00 78.69 198 ALA A CA 1
ATOM 1594 C C . ALA A 1 198 ? 13.680 13.461 -8.892 1.00 78.69 198 ALA A C 1
ATOM 1596 O O . ALA A 1 198 ? 13.077 13.732 -9.919 1.00 78.69 198 ALA A O 1
ATOM 1597 N N . LEU A 1 199 ? 13.898 14.394 -7.954 1.00 77.50 199 LEU A N 1
ATOM 1598 C CA . LEU A 1 199 ? 13.569 15.797 -8.256 1.00 77.50 199 LEU A CA 1
ATOM 1599 C C . LEU A 1 199 ? 14.569 16.400 -9.272 1.00 77.50 199 LEU A C 1
ATOM 1601 O O . LEU A 1 199 ? 15.737 15.981 -9.338 1.00 77.50 199 LEU A O 1
ATOM 1605 N N . PRO A 1 200 ? 14.145 17.410 -10.056 1.00 63.97 200 PRO A N 1
ATOM 1606 C CA . PRO A 1 200 ? 15.011 18.103 -10.999 1.00 63.97 200 PRO A CA 1
ATOM 1607 C C . PRO A 1 200 ? 16.228 18.738 -10.322 1.00 63.97 200 PRO A C 1
ATOM 1609 O O . PRO A 1 200 ? 16.161 19.234 -9.197 1.00 63.97 200 PRO A O 1
ATOM 1612 N N . SER A 1 201 ? 17.343 18.811 -11.053 1.00 60.56 201 SER A N 1
ATOM 1613 C CA . SER A 1 201 ? 18.606 19.397 -10.567 1.00 60.56 201 SER A CA 1
ATOM 1614 C C . SER A 1 201 ? 18.493 20.825 -10.017 1.00 60.56 201 SER A C 1
ATOM 1616 O O . SER A 1 201 ? 19.300 21.201 -9.175 1.00 60.56 201 SER A O 1
ATOM 1618 N N . PHE A 1 202 ? 17.517 21.614 -10.471 1.00 55.59 202 PHE A N 1
ATOM 1619 C CA . PHE A 1 202 ? 17.311 22.996 -10.021 1.00 55.59 202 PHE A CA 1
ATOM 1620 C C . PHE A 1 202 ? 16.475 23.103 -8.734 1.00 55.59 202 PHE A C 1
ATOM 1622 O O . PHE A 1 202 ? 16.456 24.158 -8.108 1.00 55.59 202 PHE A O 1
ATOM 1629 N N . SER A 1 203 ? 15.795 22.027 -8.326 1.00 57.12 203 SER A N 1
ATOM 1630 C CA . SER A 1 203 ? 14.923 21.998 -7.143 1.00 57.12 203 SER A CA 1
ATOM 1631 C C . SER A 1 203 ? 15.696 21.801 -5.835 1.00 57.12 203 SER A C 1
ATOM 1633 O O . SER A 1 203 ? 15.199 22.145 -4.766 1.00 57.12 203 SER A O 1
ATOM 1635 N N . TYR A 1 204 ? 16.926 21.290 -5.908 1.00 57.03 204 TYR A N 1
ATOM 1636 C CA . TYR A 1 204 ? 17.821 21.150 -4.766 1.00 57.03 204 TYR A CA 1
ATOM 1637 C C . TYR A 1 204 ? 18.860 22.266 -4.801 1.00 57.03 204 TYR A C 1
ATOM 1639 O O . TYR A 1 204 ?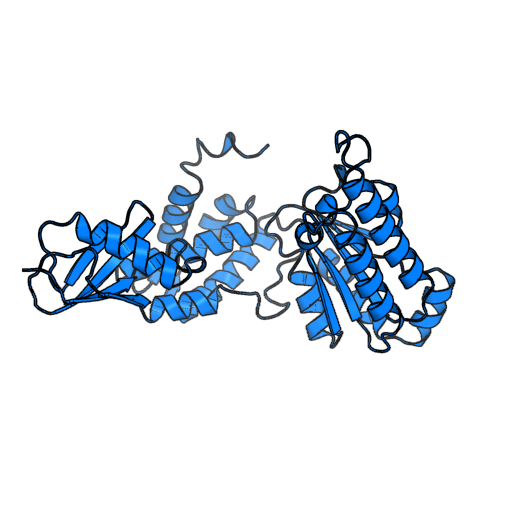 19.883 22.149 -5.474 1.00 57.03 204 TYR A O 1
ATOM 1647 N N . GLY A 1 205 ? 18.630 23.354 -4.067 1.00 49.72 205 GLY A N 1
ATOM 1648 C CA . GLY A 1 205 ? 19.682 24.341 -3.830 1.00 49.72 205 GLY A CA 1
ATOM 1649 C C . GLY A 1 205 ? 20.945 23.648 -3.297 1.00 49.72 205 GLY A C 1
ATOM 1650 O O . GLY A 1 205 ? 20.929 23.107 -2.197 1.00 49.72 205 GLY A O 1
ATOM 1651 N N . LEU A 1 206 ? 22.015 23.624 -4.098 1.00 50.75 206 LEU A N 1
ATOM 1652 C CA . LEU A 1 206 ? 23.388 23.256 -3.717 1.00 50.75 206 LEU A CA 1
ATOM 1653 C C . LEU A 1 206 ? 23.584 21.917 -2.957 1.00 50.75 206 LEU A C 1
ATOM 1655 O O . LEU A 1 206 ? 24.549 21.790 -2.207 1.00 50.75 206 LEU A O 1
ATOM 1659 N N . ARG A 1 207 ? 22.738 20.892 -3.144 1.00 61.38 207 ARG A N 1
ATOM 1660 C CA . ARG A 1 207 ? 22.991 19.540 -2.590 1.00 61.38 207 ARG A CA 1
ATOM 1661 C C . ARG A 1 207 ? 23.466 18.576 -3.679 1.00 61.38 207 ARG A C 1
ATOM 1663 O O . ARG A 1 207 ? 22.651 18.002 -4.397 1.00 61.38 207 ARG A O 1
ATOM 1670 N N . GLY A 1 208 ? 24.786 18.392 -3.784 1.00 64.69 208 GLY A N 1
ATOM 1671 C CA . GLY A 1 208 ? 25.418 17.432 -4.705 1.00 64.69 208 GLY A CA 1
ATOM 1672 C C . GLY A 1 208 ? 24.927 15.990 -4.518 1.00 64.69 208 GLY A C 1
ATOM 1673 O O . GLY A 1 208 ? 24.745 15.278 -5.505 1.00 64.69 208 GLY A O 1
ATOM 1674 N N . ASP A 1 209 ? 24.589 15.613 -3.283 1.00 73.38 209 ASP A N 1
ATOM 1675 C CA . ASP A 1 209 ? 24.111 14.273 -2.920 1.00 73.38 209 ASP A CA 1
ATOM 1676 C C . ASP A 1 209 ? 22.842 13.862 -3.685 1.00 73.38 209 ASP A C 1
ATOM 1678 O O . ASP A 1 209 ? 22.706 12.718 -4.109 1.00 73.38 209 ASP A O 1
ATOM 1682 N N . ALA A 1 210 ? 21.913 14.793 -3.928 1.00 77.38 210 ALA A N 1
ATOM 1683 C CA . ALA A 1 210 ? 20.670 14.483 -4.636 1.00 77.38 210 ALA A CA 1
ATOM 1684 C C . ALA A 1 210 ? 20.914 14.140 -6.117 1.00 77.38 210 ALA A C 1
ATOM 1686 O O . ALA A 1 210 ? 20.261 13.260 -6.678 1.00 77.38 210 ALA A O 1
ATOM 1687 N N . ILE A 1 211 ? 21.887 14.810 -6.746 1.00 83.12 211 ILE A N 1
ATOM 1688 C CA . ILE A 1 211 ? 22.295 14.528 -8.128 1.00 83.12 211 ILE A CA 1
ATOM 1689 C C . ILE A 1 211 ? 22.979 13.161 -8.203 1.00 83.12 211 ILE A C 1
ATOM 1691 O O . ILE A 1 211 ? 22.705 12.392 -9.126 1.00 83.12 211 ILE A O 1
ATOM 1695 N N . GLU A 1 212 ? 23.845 12.849 -7.238 1.00 86.31 212 GLU A N 1
ATOM 1696 C CA . GLU A 1 212 ? 24.545 11.566 -7.162 1.00 86.31 212 GLU A CA 1
ATOM 1697 C C . GLU A 1 212 ? 23.562 10.398 -7.010 1.00 86.31 212 GLU A C 1
ATOM 1699 O O . GLU A 1 212 ? 23.601 9.453 -7.798 1.00 86.31 212 GLU A O 1
ATOM 1704 N N . LEU A 1 213 ? 22.612 10.502 -6.076 1.00 88.38 213 LEU A N 1
ATOM 1705 C CA . LEU A 1 213 ? 21.571 9.496 -5.858 1.00 88.38 213 LEU A CA 1
ATOM 1706 C C . LEU A 1 213 ? 20.709 9.268 -7.107 1.00 88.38 213 LEU A C 1
ATOM 1708 O O . LEU A 1 213 ? 20.465 8.124 -7.501 1.00 88.38 213 LEU A O 1
ATOM 1712 N N . ARG A 1 214 ? 20.291 10.349 -7.775 1.00 90.25 214 ARG A N 1
ATOM 1713 C CA . ARG A 1 214 ? 19.528 10.260 -9.025 1.00 90.25 214 ARG A CA 1
ATOM 1714 C C . ARG A 1 214 ? 20.318 9.537 -10.114 1.00 90.25 214 ARG A C 1
ATOM 1716 O O . ARG A 1 214 ? 19.789 8.651 -10.787 1.00 90.25 214 ARG A O 1
ATOM 1723 N N . ASN A 1 215 ? 21.589 9.897 -10.284 1.00 91.00 215 ASN A N 1
ATOM 1724 C CA . ASN A 1 215 ? 22.466 9.271 -11.270 1.00 91.00 215 ASN A CA 1
ATOM 1725 C C . ASN A 1 215 ? 22.714 7.790 -10.951 1.00 91.00 215 ASN A C 1
ATOM 1727 O O . ASN A 1 215 ? 22.755 6.975 -11.877 1.00 91.00 215 ASN A O 1
ATOM 1731 N N . ALA A 1 216 ? 22.822 7.427 -9.670 1.00 92.56 216 ALA A N 1
ATOM 1732 C CA . ALA A 1 216 ? 22.946 6.043 -9.225 1.00 92.56 216 ALA A CA 1
ATOM 1733 C C . ALA A 1 216 ? 21.693 5.223 -9.578 1.00 92.56 216 ALA A C 1
ATOM 1735 O O . ALA A 1 216 ? 21.819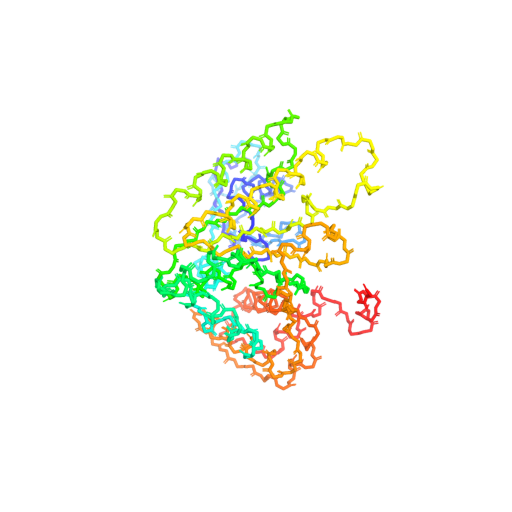 4.134 -10.138 1.00 92.56 216 ALA A O 1
ATOM 1736 N N . ILE A 1 217 ? 20.483 5.761 -9.355 1.00 93.19 217 ILE A N 1
ATOM 1737 C CA . ILE A 1 217 ? 19.226 5.103 -9.760 1.00 93.19 217 ILE A CA 1
ATOM 1738 C C . ILE A 1 217 ? 19.156 4.922 -11.279 1.00 93.19 217 ILE A C 1
ATOM 1740 O O . ILE A 1 217 ? 18.871 3.820 -11.749 1.00 93.19 217 ILE A O 1
ATOM 1744 N N . ILE A 1 218 ? 19.436 5.971 -12.060 1.00 93.69 218 ILE A N 1
ATOM 1745 C CA . ILE A 1 218 ? 19.421 5.896 -13.531 1.00 93.69 218 ILE A CA 1
ATOM 1746 C C . ILE A 1 218 ? 20.408 4.829 -14.019 1.00 93.69 218 ILE A C 1
ATOM 1748 O O . ILE A 1 218 ? 20.051 3.973 -14.830 1.00 93.69 218 ILE A O 1
ATOM 1752 N N . SER A 1 219 ? 21.629 4.842 -13.485 1.00 94.50 219 SER A N 1
ATOM 1753 C CA . SER A 1 219 ? 22.676 3.880 -13.840 1.00 94.50 219 SER A CA 1
ATOM 1754 C C . SER A 1 219 ? 22.299 2.452 -13.446 1.00 94.50 219 SER A C 1
ATOM 1756 O O . SER A 1 219 ? 22.541 1.517 -14.212 1.00 94.50 219 SER A O 1
ATOM 1758 N N . GLY A 1 220 ? 21.673 2.274 -12.281 1.00 94.44 220 GLY A N 1
ATOM 1759 C CA . GLY A 1 220 ? 21.146 0.996 -11.814 1.00 94.44 220 GLY A CA 1
ATOM 1760 C C . GLY A 1 220 ? 20.066 0.442 -12.743 1.00 94.44 220 GLY A C 1
ATOM 1761 O O . GLY A 1 220 ? 20.156 -0.708 -13.178 1.00 94.44 220 GLY A O 1
ATOM 1762 N N . LEU A 1 221 ? 19.085 1.270 -13.114 1.00 93.62 221 LEU A N 1
ATOM 1763 C CA . LEU A 1 221 ? 18.016 0.902 -14.048 1.00 93.62 221 LEU A CA 1
ATOM 1764 C C . LEU A 1 221 ? 18.574 0.529 -15.427 1.00 93.62 221 LEU A C 1
ATOM 1766 O O . LEU A 1 221 ? 18.187 -0.497 -15.988 1.00 93.62 221 LEU A O 1
ATOM 1770 N N . ASP A 1 222 ? 19.525 1.305 -15.951 1.00 92.25 222 ASP A N 1
ATOM 1771 C CA . ASP A 1 222 ? 20.164 1.026 -17.240 1.00 92.25 222 ASP A CA 1
ATOM 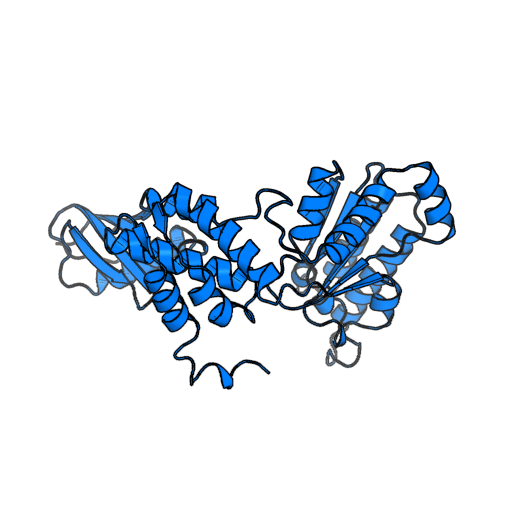1772 C C . ASP A 1 222 ? 20.989 -0.271 -17.200 1.00 92.25 222 ASP A C 1
ATOM 1774 O O . ASP A 1 222 ? 20.979 -1.055 -18.154 1.00 92.25 222 ASP A O 1
ATOM 1778 N N . ARG A 1 223 ? 21.691 -0.533 -16.089 1.00 91.75 223 ARG A N 1
ATOM 1779 C CA . ARG A 1 223 ? 22.430 -1.784 -15.865 1.00 91.75 223 ARG A CA 1
ATOM 1780 C C . ARG A 1 223 ? 21.485 -2.980 -15.826 1.00 91.75 223 ARG A C 1
ATOM 1782 O O . ARG A 1 223 ? 21.758 -3.996 -16.463 1.00 91.75 223 ARG A O 1
ATOM 1789 N N . LEU A 1 224 ? 20.370 -2.854 -15.114 1.00 90.38 224 LEU A N 1
ATOM 1790 C CA . LEU A 1 224 ? 19.363 -3.901 -15.009 1.00 90.38 224 LEU A CA 1
ATOM 1791 C C . LEU A 1 224 ? 18.719 -4.198 -16.367 1.00 90.38 224 LEU A C 1
ATOM 1793 O O . LEU A 1 224 ? 18.609 -5.365 -16.737 1.00 90.38 224 LEU A O 1
ATOM 1797 N N . ALA A 1 225 ? 18.383 -3.161 -17.141 1.00 86.75 225 ALA A N 1
ATOM 1798 C CA . ALA A 1 225 ? 17.797 -3.292 -18.474 1.00 86.75 225 ALA A CA 1
ATOM 1799 C C . ALA A 1 225 ? 18.729 -3.989 -19.481 1.00 86.75 225 ALA A C 1
ATOM 1801 O O . ALA A 1 225 ? 18.244 -4.705 -20.355 1.00 86.75 225 ALA A O 1
ATOM 1802 N N . LYS A 1 226 ? 20.052 -3.798 -19.354 1.00 86.44 226 LYS A N 1
ATOM 1803 C CA . LYS A 1 226 ? 21.086 -4.482 -20.158 1.00 86.44 226 LYS A CA 1
ATOM 1804 C C . LYS A 1 226 ? 21.395 -5.898 -19.665 1.00 86.44 226 LYS A C 1
ATOM 1806 O O . LYS A 1 226 ? 22.017 -6.683 -20.382 1.00 86.44 226 LYS A O 1
ATOM 1811 N N . SER A 1 227 ? 21.014 -6.221 -18.432 1.00 85.56 227 SER A N 1
ATOM 1812 C CA . SER A 1 227 ? 21.218 -7.550 -17.866 1.00 85.56 227 SER A CA 1
ATOM 1813 C C . SER A 1 227 ? 20.209 -8.556 -18.433 1.00 85.56 227 SER A C 1
ATOM 1815 O O . SER A 1 227 ? 19.156 -8.199 -18.956 1.00 85.56 227 SER A O 1
ATOM 1817 N N . LYS A 1 228 ? 20.507 -9.851 -18.288 1.00 83.75 228 LYS A N 1
ATOM 1818 C CA . LYS A 1 228 ? 19.555 -10.936 -18.594 1.00 83.75 228 LYS A CA 1
ATOM 1819 C C . LYS A 1 228 ? 18.671 -11.298 -17.393 1.00 83.75 228 LYS A C 1
ATOM 1821 O O . LYS A 1 228 ? 17.943 -12.290 -17.464 1.00 83.75 228 LYS A O 1
ATOM 1826 N N . ALA A 1 229 ? 18.763 -10.547 -16.293 1.00 87.88 229 ALA A N 1
ATOM 1827 C CA . ALA A 1 229 ? 18.005 -10.824 -15.084 1.00 87.88 229 ALA A CA 1
ATOM 1828 C C . ALA A 1 229 ? 16.501 -10.621 -15.353 1.00 87.88 229 ALA A C 1
ATOM 1830 O O . ALA A 1 229 ? 16.110 -9.615 -15.955 1.00 87.88 229 ALA A O 1
ATOM 1831 N N . PRO A 1 230 ? 15.629 -11.556 -14.941 1.00 88.19 230 PRO A N 1
ATOM 1832 C CA . PRO A 1 230 ? 14.188 -11.428 -15.113 1.00 88.19 230 PRO A CA 1
ATOM 1833 C C . PRO A 1 230 ? 13.612 -10.520 -14.017 1.00 88.19 230 PRO A C 1
ATOM 1835 O O . PRO A 1 230 ? 12.838 -10.965 -13.173 1.00 88.19 230 PRO A O 1
ATOM 1838 N N . VAL A 1 231 ? 13.998 -9.243 -14.037 1.00 91.81 231 VAL A N 1
ATOM 1839 C CA . VAL A 1 231 ? 13.544 -8.238 -13.071 1.00 91.81 231 VAL A CA 1
ATOM 1840 C C . VAL A 1 231 ? 12.640 -7.214 -13.752 1.00 91.81 231 VAL A C 1
ATOM 1842 O O . VAL A 1 231 ? 12.960 -6.718 -14.833 1.00 91.81 231 VAL A O 1
ATOM 1845 N N . LEU A 1 232 ? 11.504 -6.908 -13.124 1.00 92.75 232 LEU A N 1
ATOM 1846 C CA . LEU A 1 232 ? 10.573 -5.859 -13.540 1.00 92.75 232 LEU A CA 1
ATOM 1847 C C . LEU A 1 232 ? 10.633 -4.696 -12.542 1.00 92.75 232 LEU A C 1
ATOM 1849 O O . LEU A 1 232 ? 10.138 -4.852 -11.426 1.00 92.75 232 LEU A O 1
ATOM 1853 N N . PRO A 1 233 ? 11.195 -3.537 -12.923 1.00 95.69 233 PRO A N 1
ATOM 1854 C CA . PRO A 1 233 ? 11.102 -2.328 -12.116 1.00 95.69 233 PRO A CA 1
ATOM 1855 C C . PRO A 1 233 ? 9.692 -1.739 -12.165 1.00 95.69 233 PRO A C 1
ATOM 1857 O O . PRO A 1 233 ? 9.170 -1.451 -13.246 1.00 95.69 233 PRO A O 1
ATOM 1860 N N . ILE A 1 234 ? 9.106 -1.503 -10.998 1.00 97.19 234 ILE A N 1
ATOM 1861 C CA . ILE A 1 234 ? 7.928 -0.662 -10.811 1.00 97.19 234 ILE A CA 1
ATOM 1862 C C . ILE A 1 234 ? 8.299 0.450 -9.837 1.00 97.19 234 ILE A C 1
ATOM 1864 O O . ILE A 1 234 ? 8.795 0.179 -8.751 1.00 97.19 234 ILE A O 1
ATOM 1868 N N . ALA A 1 235 ? 8.073 1.698 -10.231 1.00 97.25 235 ALA A N 1
ATOM 1869 C CA . ALA A 1 235 ? 8.232 2.855 -9.363 1.00 97.25 235 ALA A CA 1
ATOM 1870 C C . ALA A 1 235 ? 6.866 3.429 -8.982 1.00 97.25 235 ALA A C 1
ATOM 1872 O O . ALA A 1 235 ? 5.927 3.368 -9.781 1.00 97.25 235 ALA A O 1
ATOM 1873 N N . THR A 1 236 ? 6.753 4.008 -7.789 1.00 96.44 236 THR A N 1
ATOM 1874 C CA . THR A 1 236 ? 5.544 4.709 -7.346 1.00 96.44 236 THR A CA 1
ATOM 1875 C C . THR A 1 236 ? 5.837 6.177 -7.074 1.00 96.44 236 THR A C 1
ATOM 1877 O O . THR A 1 236 ? 6.913 6.524 -6.594 1.00 96.44 236 THR A O 1
ATOM 1880 N N . THR A 1 237 ? 4.875 7.045 -7.386 1.00 94.75 237 THR A N 1
ATOM 1881 C CA . THR A 1 237 ? 4.929 8.463 -7.017 1.00 94.75 237 THR A CA 1
ATOM 1882 C C . THR A 1 237 ? 3.547 9.026 -6.727 1.00 94.75 237 THR A C 1
ATOM 1884 O O . THR A 1 237 ? 2.559 8.619 -7.345 1.00 94.75 237 THR A O 1
ATOM 1887 N N . ASN A 1 238 ? 3.440 9.970 -5.794 1.00 91.62 238 ASN A N 1
ATOM 1888 C CA . ASN A 1 238 ? 2.186 10.705 -5.612 1.00 91.62 238 ASN A CA 1
ATOM 1889 C C . ASN A 1 238 ? 2.055 11.890 -6.577 1.00 91.62 238 ASN A C 1
ATOM 1891 O O . ASN A 1 238 ? 0.943 12.362 -6.808 1.00 91.62 238 ASN A O 1
ATOM 1895 N N . ASN A 1 239 ? 3.164 12.345 -7.165 1.00 90.25 239 ASN A N 1
ATOM 1896 C CA . ASN A 1 239 ? 3.187 13.477 -8.076 1.00 90.25 239 ASN A CA 1
ATOM 1897 C C . ASN A 1 239 ? 4.199 13.235 -9.202 1.00 90.25 239 ASN A C 1
ATOM 1899 O O . ASN A 1 239 ? 5.402 13.389 -9.028 1.00 90.25 239 ASN A O 1
ATOM 1903 N N . VAL A 1 240 ? 3.700 12.869 -10.382 1.00 92.69 240 VAL A N 1
ATOM 1904 C CA . VAL A 1 240 ? 4.553 12.584 -11.544 1.00 92.69 240 VAL A CA 1
ATOM 1905 C C . VAL A 1 240 ? 5.243 13.834 -12.100 1.00 92.69 240 VAL A C 1
ATOM 1907 O O . VAL A 1 240 ? 6.333 13.721 -12.652 1.00 92.69 240 VAL A O 1
ATOM 1910 N N . GLU A 1 241 ? 4.656 15.019 -11.913 1.00 91.19 241 GLU A N 1
ATOM 1911 C CA . GLU A 1 241 ? 5.163 16.279 -12.475 1.00 91.19 241 GLU A CA 1
ATOM 1912 C C . GLU A 1 241 ? 6.478 16.731 -11.828 1.00 91.19 241 GLU A C 1
ATOM 1914 O O . GLU A 1 241 ? 7.246 17.477 -12.431 1.00 91.19 241 GLU A O 1
ATOM 1919 N N . VAL A 1 242 ? 6.763 16.270 -10.604 1.00 89.56 242 VAL A N 1
ATOM 1920 C CA . VAL A 1 242 ? 8.018 16.591 -9.904 1.00 89.56 242 VAL A CA 1
ATOM 1921 C C . VAL A 1 242 ? 9.140 15.599 -10.201 1.00 89.56 242 VAL A C 1
ATOM 1923 O O . VAL A 1 242 ? 10.235 15.756 -9.671 1.00 89.56 242 VAL A O 1
ATOM 1926 N N . VAL A 1 243 ? 8.893 14.572 -11.016 1.00 90.31 243 VAL A N 1
ATOM 1927 C CA . VAL A 1 243 ? 9.889 13.544 -11.333 1.00 90.31 243 VAL A CA 1
ATOM 1928 C C . VAL A 1 243 ? 10.721 13.972 -12.543 1.00 90.31 243 VAL A C 1
ATOM 1930 O O . VAL A 1 243 ? 10.199 14.345 -13.592 1.00 90.31 243 VAL A O 1
ATOM 1933 N N . ASP A 1 244 ? 12.039 13.871 -12.410 1.00 91.38 244 ASP A N 1
ATOM 1934 C CA . ASP A 1 244 ? 13.024 14.247 -13.415 1.00 91.38 244 ASP A CA 1
ATOM 1935 C C . ASP A 1 244 ? 12.781 13.472 -14.730 1.00 91.38 244 ASP A C 1
ATOM 1937 O O . ASP A 1 244 ? 12.674 12.234 -14.718 1.00 91.38 244 ASP A O 1
ATOM 1941 N N . PRO A 1 245 ? 12.729 14.159 -15.889 1.00 92.00 245 PRO A N 1
ATOM 1942 C CA . PRO A 1 245 ? 12.512 13.525 -17.188 1.00 92.00 245 PRO A CA 1
ATOM 1943 C C . PRO A 1 245 ? 13.494 12.389 -17.515 1.00 92.00 245 PRO A C 1
ATOM 1945 O O . PRO A 1 245 ? 13.117 11.417 -18.179 1.00 92.00 245 PRO A O 1
ATOM 1948 N N . ALA A 1 246 ? 14.743 12.469 -17.042 1.00 91.44 246 ALA A N 1
ATOM 1949 C CA . ALA A 1 246 ? 15.737 11.422 -17.239 1.00 91.44 246 ALA A CA 1
ATOM 1950 C C . ALA A 1 246 ? 15.337 10.133 -16.513 1.00 91.44 246 ALA A C 1
ATOM 1952 O O . ALA A 1 246 ? 15.457 9.052 -17.094 1.00 91.44 246 ALA A O 1
ATOM 1953 N N . VAL A 1 247 ? 14.772 10.229 -15.308 1.00 92.56 247 VAL A N 1
ATOM 1954 C CA . VAL A 1 247 ? 14.207 9.076 -14.591 1.00 92.56 247 VAL A CA 1
ATOM 1955 C C . VAL A 1 247 ? 12.946 8.585 -15.305 1.00 92.56 247 VAL A C 1
ATOM 1957 O O . VAL A 1 247 ? 12.851 7.403 -15.637 1.00 92.56 247 VAL A O 1
ATOM 1960 N N . LEU A 1 248 ? 12.025 9.488 -15.665 1.00 92.81 248 LEU A N 1
ATOM 1961 C CA . LEU A 1 248 ? 10.779 9.150 -16.372 1.00 92.81 248 LEU A CA 1
ATOM 1962 C C . LEU A 1 248 ? 10.997 8.418 -17.705 1.00 92.81 248 LEU A C 1
ATOM 1964 O O . LEU A 1 248 ? 10.134 7.650 -18.135 1.00 92.81 248 LEU A O 1
ATOM 1968 N N . SER A 1 249 ? 12.124 8.641 -18.381 1.00 92.06 249 SER A N 1
ATOM 1969 C CA . SER A 1 249 ? 12.459 7.947 -19.633 1.00 92.06 249 SER A CA 1
ATOM 1970 C C . SER A 1 249 ? 12.698 6.436 -19.460 1.00 92.06 249 SER A C 1
ATOM 1972 O O . SER A 1 249 ? 12.516 5.677 -20.414 1.00 92.06 249 SER A O 1
ATOM 1974 N N . ARG A 1 250 ? 13.042 5.976 -18.245 1.00 93.69 250 ARG A N 1
ATOM 1975 C CA . ARG A 1 250 ? 13.215 4.548 -17.906 1.00 93.69 250 ARG A CA 1
ATOM 1976 C C . ARG A 1 250 ? 11.889 3.868 -17.547 1.00 93.69 250 ARG A C 1
ATOM 1978 O O . ARG A 1 250 ? 11.824 2.639 -17.528 1.00 93.69 250 ARG A O 1
ATOM 1985 N N . PHE A 1 251 ? 10.828 4.656 -17.356 1.00 94.44 251 PHE A N 1
ATOM 1986 C CA . PHE A 1 251 ? 9.464 4.204 -17.075 1.00 94.44 251 PHE A CA 1
ATOM 1987 C C . PHE A 1 251 ? 8.485 4.682 -18.168 1.00 94.44 251 PHE A C 1
ATOM 1989 O O . PHE A 1 251 ? 7.693 5.605 -17.955 1.00 94.44 251 PHE A O 1
ATOM 1996 N N . PRO A 1 252 ? 8.534 4.095 -19.379 1.00 90.00 252 PRO A N 1
ATOM 1997 C CA . PRO A 1 252 ? 7.681 4.498 -20.499 1.00 90.00 252 PRO A CA 1
ATOM 1998 C C . PRO A 1 252 ? 6.204 4.152 -20.279 1.00 90.00 252 PRO A C 1
ATOM 2000 O O . PRO A 1 252 ? 5.338 4.816 -20.840 1.00 90.00 252 PRO A O 1
ATOM 2003 N N . LYS A 1 253 ? 5.904 3.119 -19.478 1.00 92.31 253 LYS A N 1
ATOM 2004 C CA . LYS A 1 253 ? 4.536 2.774 -19.082 1.00 92.31 253 LYS A CA 1
ATOM 2005 C C . LYS A 1 253 ? 4.200 3.544 -17.819 1.00 92.31 253 LYS A C 1
ATOM 2007 O O . LYS A 1 253 ? 4.703 3.215 -16.751 1.00 92.31 253 LYS A O 1
ATOM 2012 N N . ARG A 1 254 ? 3.364 4.568 -17.949 1.00 94.38 254 ARG A N 1
ATOM 2013 C CA . ARG A 1 254 ? 2.911 5.404 -16.833 1.00 94.38 254 ARG A CA 1
ATOM 2014 C C . ARG A 1 254 ? 1.430 5.148 -16.637 1.00 94.38 254 ARG A C 1
ATOM 2016 O O . ARG A 1 254 ? 0.648 5.377 -17.554 1.00 94.38 254 ARG A O 1
ATOM 2023 N N . ILE A 1 255 ? 1.063 4.625 -15.477 1.00 95.50 255 ILE A N 1
ATOM 2024 C CA . ILE A 1 255 ? -0.301 4.198 -15.184 1.00 95.50 255 ILE A CA 1
ATOM 2025 C C . ILE A 1 255 ? -0.811 5.027 -14.011 1.00 95.50 255 ILE A C 1
ATOM 2027 O O . ILE A 1 255 ? -0.252 4.975 -12.913 1.00 95.50 255 ILE A O 1
ATOM 2031 N N . ASN A 1 256 ? -1.877 5.788 -14.254 1.00 94.56 256 ASN A N 1
ATOM 2032 C CA . ASN A 1 256 ? -2.590 6.479 -13.191 1.00 94.56 256 ASN A CA 1
ATOM 2033 C C . ASN A 1 256 ? -3.427 5.462 -12.405 1.00 94.56 256 ASN A C 1
ATOM 2035 O O . ASN A 1 256 ? -4.313 4.812 -12.960 1.00 94.56 256 ASN A O 1
ATOM 2039 N N . VAL A 1 257 ? -3.147 5.336 -11.115 1.00 91.88 257 VAL A N 1
ATOM 2040 C CA . VAL A 1 257 ? -3.922 4.549 -10.160 1.00 91.88 257 VAL A CA 1
ATOM 2041 C C . VAL A 1 257 ? -4.843 5.503 -9.407 1.00 91.88 257 VAL A C 1
ATOM 2043 O O . VAL A 1 257 ? -4.579 5.885 -8.260 1.00 91.88 257 VAL A O 1
ATOM 2046 N N . ASP A 1 258 ? -5.924 5.888 -10.080 1.00 83.81 258 ASP A N 1
ATOM 2047 C CA . ASP A 1 258 ? -7.020 6.635 -9.477 1.00 83.81 258 ASP A CA 1
ATOM 2048 C C . ASP A 1 258 ? -8.160 5.682 -9.116 1.00 83.81 258 ASP A C 1
ATOM 2050 O O . ASP A 1 258 ? -8.681 4.940 -9.952 1.00 83.81 258 ASP A O 1
ATOM 2054 N N . VAL A 1 259 ? -8.519 5.674 -7.838 1.00 78.06 259 VAL A N 1
ATOM 2055 C CA . VAL A 1 259 ? -9.577 4.828 -7.293 1.00 78.06 259 VAL A CA 1
ATOM 2056 C C . VAL A 1 259 ? -10.647 5.773 -6.786 1.00 78.06 259 VAL A C 1
ATOM 2058 O O . VAL A 1 259 ? -10.695 6.073 -5.601 1.00 78.06 259 VAL A O 1
ATOM 2061 N N . ARG A 1 260 ? -11.457 6.286 -7.711 1.00 78.88 260 ARG A N 1
ATOM 2062 C CA . ARG A 1 260 ? -12.536 7.242 -7.452 1.00 78.88 260 ARG A CA 1
ATOM 2063 C C . ARG A 1 260 ? -13.823 6.827 -8.139 1.00 78.88 260 ARG A C 1
ATOM 2065 O O . ARG A 1 260 ? -13.829 6.025 -9.073 1.00 78.88 260 ARG A O 1
ATOM 2072 N N . GLY A 1 261 ? -14.917 7.408 -7.669 1.00 83.19 261 GLY A N 1
ATOM 2073 C CA . GLY A 1 261 ? -16.238 7.186 -8.228 1.00 83.19 261 GLY A CA 1
ATOM 2074 C C . GLY A 1 261 ? -17.011 6.088 -7.513 1.00 83.19 261 GLY A C 1
ATOM 2075 O O . GLY A 1 261 ? -16.467 5.159 -6.908 1.00 83.19 261 GLY A O 1
ATOM 2076 N N . GLU A 1 262 ? -18.328 6.211 -7.611 1.00 86.75 262 GLU A N 1
ATOM 2077 C CA . GLU A 1 262 ? -19.296 5.464 -6.812 1.00 86.75 262 GLU A CA 1
ATOM 2078 C C . GLU A 1 262 ? -19.124 3.950 -6.921 1.00 86.75 262 GLU A C 1
ATOM 2080 O O . GLU A 1 262 ? -19.152 3.236 -5.921 1.00 86.75 262 GLU A O 1
ATOM 2085 N N . ARG A 1 263 ? -18.872 3.447 -8.134 1.00 87.94 263 ARG A N 1
ATOM 2086 C CA . ARG A 1 263 ? -18.718 2.009 -8.382 1.00 87.94 263 ARG A CA 1
ATOM 2087 C C . ARG A 1 263 ? -17.490 1.420 -7.691 1.00 87.94 263 ARG A C 1
ATOM 2089 O O . ARG A 1 263 ? -17.559 0.296 -7.193 1.00 87.94 263 ARG A O 1
ATOM 2096 N N . LEU A 1 264 ? -16.360 2.130 -7.698 1.00 88.38 264 LEU A N 1
ATOM 2097 C CA . LEU A 1 264 ? -15.150 1.668 -7.018 1.00 88.38 264 LEU A CA 1
ATOM 2098 C C . LEU A 1 264 ? -15.319 1.812 -5.506 1.00 88.38 264 LEU A C 1
ATOM 2100 O O . LEU A 1 264 ? -15.052 0.856 -4.784 1.00 88.38 264 LEU A O 1
ATOM 2104 N N . MET A 1 265 ? -15.864 2.935 -5.036 1.00 90.75 265 MET A N 1
ATOM 2105 C CA . MET A 1 265 ? -16.092 3.157 -3.607 1.00 90.75 265 MET A CA 1
ATOM 2106 C C . MET A 1 265 ? -17.100 2.194 -2.995 1.00 90.75 265 MET A C 1
ATOM 2108 O O . MET A 1 265 ? -16.886 1.729 -1.882 1.00 90.75 265 MET A O 1
ATOM 2112 N N . SER A 1 266 ? -18.128 1.791 -3.739 1.00 92.75 266 SER A N 1
ATOM 2113 C CA . SER A 1 266 ? -19.038 0.724 -3.320 1.00 92.75 266 SER A CA 1
ATOM 2114 C C . SER A 1 266 ? -18.277 -0.569 -2.995 1.00 92.75 266 SER A C 1
ATOM 2116 O O . SER A 1 266 ? -18.472 -1.152 -1.932 1.00 92.75 266 SER A O 1
ATOM 2118 N N . LYS A 1 267 ? -17.311 -0.966 -3.836 1.00 92.25 267 LYS A N 1
ATOM 2119 C CA . LYS A 1 267 ? -16.463 -2.140 -3.567 1.00 92.25 267 LYS A CA 1
ATOM 2120 C C . LYS A 1 267 ? -15.513 -1.929 -2.388 1.00 92.25 267 LYS A C 1
ATOM 2122 O O . LYS A 1 267 ? -15.259 -2.866 -1.638 1.00 92.25 267 LYS A O 1
ATOM 2127 N N . VAL A 1 268 ? -14.975 -0.721 -2.219 1.00 91.44 268 VAL A N 1
ATOM 2128 C CA . VAL A 1 268 ? -14.130 -0.382 -1.061 1.00 91.44 268 VAL A CA 1
ATOM 2129 C C . VAL A 1 268 ? -14.932 -0.520 0.241 1.00 91.44 268 VAL A C 1
ATOM 2131 O O . VAL A 1 268 ? -14.456 -1.137 1.195 1.00 91.44 268 VAL A O 1
ATOM 2134 N N . ILE A 1 269 ? -16.171 -0.019 0.260 1.00 93.31 269 ILE A N 1
ATOM 2135 C CA . ILE A 1 269 ? -17.117 -0.182 1.371 1.00 93.31 269 ILE A CA 1
ATOM 2136 C C . ILE A 1 269 ? -17.377 -1.671 1.634 1.00 93.31 269 ILE A C 1
ATOM 2138 O O . ILE A 1 269 ? -17.357 -2.082 2.791 1.00 93.31 269 ILE A O 1
ATOM 2142 N N . ASP A 1 270 ? -17.550 -2.498 0.600 1.00 92.94 270 ASP A N 1
ATOM 2143 C CA . ASP A 1 270 ? -17.767 -3.947 0.756 1.00 92.94 270 ASP A CA 1
ATOM 2144 C C . ASP A 1 270 ? -16.600 -4.644 1.448 1.00 92.94 270 ASP A C 1
ATOM 2146 O O . ASP A 1 270 ? -16.801 -5.447 2.361 1.00 92.94 270 ASP A O 1
ATOM 2150 N N . VAL A 1 271 ? -15.372 -4.327 1.032 1.00 90.88 271 VAL A N 1
ATOM 2151 C CA . VAL A 1 271 ? -14.154 -4.887 1.629 1.00 90.88 271 VAL A CA 1
ATOM 2152 C C . VAL A 1 271 ? -14.084 -4.541 3.113 1.00 90.88 271 VAL A C 1
ATOM 2154 O O . VAL A 1 271 ? -13.846 -5.421 3.946 1.00 90.88 271 VAL A O 1
ATOM 2157 N N . TYR A 1 272 ? -14.314 -3.277 3.470 1.00 90.56 272 TYR A N 1
ATOM 2158 C CA . TYR A 1 272 ? -14.212 -2.853 4.865 1.00 90.56 272 TYR A CA 1
ATOM 2159 C C . TYR A 1 272 ? -15.422 -3.241 5.717 1.00 90.56 272 TYR A C 1
ATOM 2161 O O . TYR A 1 272 ? -15.237 -3.477 6.910 1.00 90.56 272 TYR A O 1
ATOM 2169 N N . SER A 1 273 ? -16.598 -3.435 5.116 1.00 92.81 273 SER A N 1
ATOM 2170 C CA . SER A 1 273 ? -17.766 -4.032 5.776 1.00 92.81 273 SER A CA 1
ATOM 2171 C C . SER A 1 273 ? -17.484 -5.484 6.154 1.00 92.81 273 SER A C 1
ATOM 2173 O O . SER A 1 273 ? -17.574 -5.834 7.324 1.00 92.81 273 SER A O 1
ATOM 2175 N N . LYS A 1 274 ? -16.984 -6.302 5.217 1.00 90.12 274 LYS A N 1
ATOM 2176 C CA . LYS A 1 274 ? -16.587 -7.699 5.489 1.00 90.12 274 LYS A CA 1
ATOM 2177 C C . LYS A 1 274 ? -15.486 -7.830 6.541 1.00 90.12 274 LYS A C 1
ATOM 2179 O O . LYS A 1 274 ? -15.375 -8.844 7.229 1.00 90.12 274 LYS A O 1
ATOM 2184 N N . ARG A 1 275 ? -14.605 -6.831 6.647 1.00 86.56 275 ARG A N 1
ATOM 2185 C CA . ARG A 1 275 ? -13.593 -6.783 7.713 1.00 86.56 275 ARG A CA 1
ATOM 2186 C C . ARG A 1 275 ? -14.217 -6.428 9.062 1.00 86.56 275 ARG A C 1
ATOM 2188 O O . ARG A 1 275 ? -13.848 -7.058 10.050 1.00 86.56 275 ARG A O 1
ATOM 2195 N N . ALA A 1 276 ? -15.160 -5.487 9.087 1.00 87.69 276 ALA A N 1
ATOM 2196 C CA . ALA A 1 276 ? -15.908 -5.107 10.282 1.00 87.69 276 ALA A CA 1
ATOM 2197 C C . ALA A 1 276 ? -16.808 -6.244 10.802 1.00 87.69 276 ALA A C 1
ATOM 2199 O O . ALA A 1 276 ? -16.835 -6.468 12.009 1.00 87.69 276 ALA A O 1
ATOM 2200 N N . GLU A 1 277 ? -17.425 -7.033 9.914 1.00 90.38 277 GLU A N 1
ATOM 2201 C CA . GLU A 1 277 ? -18.269 -8.203 10.241 1.00 90.38 277 GLU A CA 1
ATOM 2202 C C . GLU A 1 277 ? -17.564 -9.257 11.107 1.00 90.38 277 GLU A C 1
ATOM 2204 O O . GLU A 1 277 ? -18.203 -10.036 11.809 1.00 90.38 277 GLU A O 1
ATOM 2209 N N . LYS A 1 278 ? -16.226 -9.278 11.107 1.00 85.75 278 LYS A N 1
ATOM 2210 C CA . LYS A 1 278 ? -15.435 -10.171 11.970 1.00 85.75 278 LYS A CA 1
ATOM 2211 C C . LYS A 1 278 ? -15.427 -9.741 13.439 1.00 85.75 278 LYS A C 1
ATOM 2213 O O . LYS A 1 278 ? -14.853 -10.446 14.268 1.00 85.75 278 LYS A O 1
ATOM 2218 N N . ILE A 1 279 ? -15.965 -8.564 13.742 1.00 83.56 279 ILE A N 1
ATOM 2219 C CA . ILE A 1 279 ? -15.874 -7.904 15.045 1.00 83.56 279 ILE A CA 1
ATOM 2220 C C . ILE A 1 279 ? -17.263 -7.490 15.535 1.00 83.56 279 ILE A C 1
ATOM 2222 O O . ILE A 1 279 ? -17.581 -7.703 16.701 1.00 83.56 279 ILE A O 1
ATOM 2226 N N . ILE A 1 280 ? -18.083 -6.913 14.657 1.00 85.81 280 ILE A N 1
ATOM 2227 C CA . ILE A 1 280 ? -19.418 -6.396 14.965 1.00 85.81 280 ILE A CA 1
ATOM 2228 C C . ILE A 1 280 ? -20.360 -6.701 13.798 1.00 85.81 280 ILE A C 1
ATOM 2230 O O . ILE A 1 280 ? -19.917 -6.727 12.653 1.00 85.81 280 ILE A O 1
ATOM 2234 N N . GLU A 1 281 ? -21.646 -6.937 14.061 1.00 94.00 281 GLU A N 1
ATOM 2235 C CA . GLU A 1 281 ? -22.636 -7.074 12.987 1.00 94.00 281 GLU A CA 1
ATOM 2236 C C . GLU A 1 281 ? -22.687 -5.776 12.168 1.00 94.00 281 GLU A C 1
ATOM 2238 O O . GLU A 1 281 ? -22.562 -4.688 12.726 1.00 94.00 281 GLU A O 1
ATOM 2243 N N . VAL A 1 282 ? -22.844 -5.862 10.847 1.00 95.75 282 VAL A N 1
ATOM 2244 C CA . VAL A 1 282 ? -22.800 -4.692 9.961 1.00 95.75 282 VAL A CA 1
ATOM 2245 C C . VAL A 1 282 ? -24.121 -4.549 9.217 1.00 95.75 282 VAL A C 1
ATOM 2247 O O . VAL A 1 282 ? -24.546 -5.461 8.515 1.00 95.75 282 VAL A O 1
ATOM 2250 N N . ASN A 1 283 ? -24.747 -3.378 9.333 1.00 96.19 283 ASN A N 1
ATOM 2251 C CA . ASN A 1 283 ? -25.949 -3.013 8.590 1.00 96.19 283 ASN A CA 1
ATOM 2252 C C . ASN A 1 283 ? -25.809 -1.587 8.039 1.00 96.19 283 ASN A C 1
ATOM 2254 O O . ASN A 1 283 ? -26.223 -0.608 8.663 1.00 96.19 283 ASN A O 1
ATOM 2258 N N . ILE A 1 284 ? -25.171 -1.474 6.874 1.00 94.94 284 ILE A N 1
ATOM 2259 C CA . ILE A 1 284 ? -24.857 -0.195 6.231 1.00 94.94 284 ILE A CA 1
ATOM 2260 C C . ILE A 1 284 ? -25.654 -0.064 4.937 1.00 94.94 284 ILE A C 1
ATOM 2262 O O . ILE A 1 284 ? -25.515 -0.875 4.018 1.00 94.94 284 ILE A O 1
ATOM 2266 N N . ASP A 1 285 ? -26.403 1.028 4.821 1.00 94.50 285 ASP A N 1
ATOM 2267 C CA . ASP A 1 285 ? -26.919 1.487 3.538 1.00 94.50 285 ASP A CA 1
ATOM 2268 C C . ASP A 1 285 ? -25.808 2.206 2.761 1.00 94.50 285 ASP A C 1
ATOM 2270 O O . ASP A 1 285 ? -25.448 3.352 3.041 1.00 94.50 285 ASP A O 1
ATOM 2274 N N . LYS A 1 286 ? -25.258 1.518 1.756 1.00 92.88 286 LYS A N 1
ATOM 2275 C CA . LYS A 1 286 ? -24.164 2.042 0.929 1.00 92.88 286 LYS A CA 1
ATOM 2276 C C . LYS A 1 286 ? -24.588 3.268 0.127 1.00 92.88 286 LYS A C 1
ATOM 2278 O O . LYS A 1 286 ? -23.745 4.125 -0.115 1.00 92.88 286 LYS A O 1
ATOM 2283 N N . SER A 1 287 ? -25.858 3.363 -0.275 1.00 91.75 287 SER A N 1
ATOM 2284 C CA . SER A 1 287 ? -26.341 4.471 -1.108 1.00 91.75 287 SER A CA 1
ATOM 2285 C C . SER A 1 287 ? -26.263 5.811 -0.374 1.00 91.75 287 SER A C 1
ATOM 2287 O O . SER A 1 287 ? -25.909 6.817 -0.979 1.00 91.75 287 SER A O 1
ATOM 2289 N N . SER A 1 288 ? -26.452 5.797 0.947 1.00 90.81 288 SER A N 1
ATOM 2290 C CA . SER A 1 288 ? -26.279 6.967 1.810 1.00 90.81 288 SER A CA 1
ATOM 2291 C C . SER A 1 288 ? -24.810 7.328 2.083 1.00 90.81 288 SER A C 1
ATOM 2293 O O . SER A 1 288 ? -24.504 8.481 2.376 1.00 90.81 288 SER A O 1
ATOM 2295 N N . VAL A 1 289 ? -23.881 6.367 2.005 1.00 91.94 289 VAL A N 1
ATOM 2296 C CA . VAL A 1 289 ? -22.451 6.584 2.316 1.00 91.94 289 VAL A CA 1
ATOM 2297 C C . VAL A 1 289 ? -21.643 6.969 1.077 1.00 91.94 289 VAL A C 1
ATOM 2299 O O . VAL A 1 289 ? -20.743 7.802 1.164 1.00 91.94 289 VAL A O 1
ATOM 2302 N N . ILE A 1 290 ? -21.953 6.373 -0.078 1.00 91.94 290 ILE A N 1
ATOM 2303 C CA . ILE A 1 290 ? -21.223 6.557 -1.342 1.00 91.94 290 ILE A CA 1
ATOM 2304 C C . ILE A 1 290 ? -21.020 8.038 -1.717 1.00 91.94 290 ILE A C 1
ATOM 2306 O O . ILE A 1 290 ? -19.874 8.381 -2.013 1.00 91.94 290 ILE A O 1
ATOM 2310 N N . PRO A 1 291 ? -22.038 8.924 -1.655 1.00 90.81 291 PRO A N 1
ATOM 2311 C CA . PRO A 1 291 ? -21.877 10.334 -2.023 1.00 90.81 291 PRO A CA 1
ATOM 2312 C C . PRO A 1 291 ? -20.857 11.092 -1.166 1.00 90.81 291 PRO A C 1
ATOM 2314 O O . PRO A 1 291 ? -20.308 12.096 -1.601 1.00 90.81 291 PRO A O 1
ATOM 2317 N N . LEU A 1 292 ? -20.598 10.624 0.057 1.00 87.19 292 LEU A N 1
ATOM 2318 C CA . LEU A 1 292 ? -19.646 11.253 0.975 1.00 87.19 292 LEU A CA 1
ATOM 2319 C C . LEU A 1 292 ? -18.216 10.780 0.729 1.00 87.19 292 LEU A C 1
ATOM 2321 O O . LEU A 1 292 ? -17.259 11.498 1.013 1.00 87.19 292 LEU A O 1
ATOM 2325 N N . VAL A 1 293 ? -18.064 9.554 0.226 1.00 88.88 293 VAL A N 1
ATOM 2326 C CA . VAL A 1 293 ? -16.762 8.900 0.077 1.00 88.88 293 VAL A CA 1
ATOM 2327 C C . VAL A 1 293 ? -16.292 8.805 -1.374 1.00 88.88 293 VAL A C 1
ATOM 2329 O O . VAL A 1 293 ? -15.187 8.328 -1.610 1.00 88.88 293 VAL A O 1
ATOM 2332 N N . SER A 1 294 ? -17.089 9.260 -2.346 1.00 86.62 294 SER A N 1
ATOM 2333 C CA . SER A 1 294 ? -16.802 9.176 -3.789 1.00 86.62 294 SER A CA 1
ATOM 2334 C C . SER A 1 294 ? -15.472 9.814 -4.199 1.00 86.62 294 SER A C 1
ATOM 2336 O O . SER A 1 294 ? -14.842 9.343 -5.152 1.00 86.62 294 SER A O 1
ATOM 2338 N N . ASP A 1 295 ? -15.047 10.849 -3.469 1.00 85.94 295 ASP A N 1
ATOM 2339 C CA . ASP A 1 295 ? -13.794 11.587 -3.674 1.00 85.94 295 ASP A CA 1
ATOM 2340 C C . ASP A 1 295 ? -12.658 11.206 -2.716 1.00 85.94 295 ASP A C 1
ATOM 2342 O O . ASP A 1 295 ? -11.537 11.710 -2.851 1.00 85.94 295 ASP A O 1
ATOM 2346 N N . LEU A 1 296 ? -12.927 10.312 -1.764 1.00 88.38 296 LEU A N 1
ATOM 2347 C CA . LEU A 1 296 ? -11.942 9.837 -0.801 1.00 88.38 296 LEU A CA 1
ATOM 2348 C C . LEU A 1 296 ? -11.070 8.721 -1.386 1.00 88.38 296 LEU A C 1
ATOM 2350 O O . LEU A 1 296 ? -11.456 8.021 -2.321 1.00 88.38 296 LEU A O 1
ATOM 2354 N N . SER A 1 297 ? -9.880 8.519 -0.815 1.00 88.56 297 SER A N 1
ATOM 2355 C CA . SER A 1 297 ? -9.050 7.363 -1.167 1.00 88.56 297 SER A CA 1
ATOM 2356 C C . SER A 1 297 ? -9.533 6.084 -0.461 1.00 88.56 297 SER A C 1
ATOM 2358 O O . SER A 1 297 ? -10.158 6.144 0.600 1.00 88.56 297 SER A O 1
ATOM 2360 N N . PRO A 1 298 ? -9.178 4.883 -0.952 1.00 89.06 298 PRO A N 1
ATOM 2361 C CA . PRO A 1 298 ? -9.423 3.644 -0.213 1.00 89.06 298 PRO A CA 1
ATOM 2362 C C . PRO A 1 298 ? -8.856 3.651 1.216 1.00 89.06 298 PRO A C 1
ATOM 2364 O O . PRO A 1 298 ? -9.492 3.140 2.136 1.00 89.06 298 PRO A O 1
ATOM 2367 N N . ARG A 1 299 ? -7.689 4.277 1.434 1.00 86.44 299 ARG A N 1
ATOM 2368 C CA . ARG A 1 299 ? -7.103 4.478 2.773 1.00 86.44 299 ARG A CA 1
ATOM 2369 C C . ARG A 1 299 ? -7.981 5.357 3.668 1.00 86.44 299 ARG A C 1
ATOM 2371 O O . ARG A 1 299 ? -8.070 5.101 4.865 1.00 86.44 299 ARG A O 1
ATOM 2378 N N . ASP A 1 300 ? -8.621 6.370 3.110 1.00 88.88 300 ASP A N 1
ATOM 2379 C CA . ASP A 1 300 ? -9.539 7.238 3.846 1.00 88.88 300 ASP A CA 1
ATOM 2380 C C . ASP A 1 300 ? -10.792 6.469 4.275 1.00 88.88 300 ASP A C 1
ATOM 2382 O O . ASP A 1 300 ? -11.149 6.473 5.452 1.00 88.88 300 ASP A O 1
ATOM 2386 N N . VAL A 1 301 ? -11.394 5.694 3.367 1.00 90.75 301 VAL A N 1
ATOM 2387 C CA . VAL A 1 301 ? -12.545 4.830 3.692 1.00 90.75 301 VAL A CA 1
ATOM 2388 C C . VAL A 1 301 ? -12.167 3.750 4.710 1.00 90.75 301 VAL A C 1
ATOM 2390 O O . VAL A 1 301 ? -12.931 3.464 5.630 1.00 90.75 301 VAL A O 1
ATOM 2393 N N . LYS A 1 302 ? -10.958 3.185 4.618 1.00 88.00 302 LYS A N 1
ATOM 2394 C CA . LYS A 1 302 ? -10.405 2.287 5.642 1.00 88.00 302 LYS A CA 1
ATOM 2395 C C . LYS A 1 302 ? -10.405 2.947 7.019 1.00 88.00 302 LYS A C 1
ATOM 2397 O O . LYS A 1 302 ? -10.830 2.329 7.992 1.00 88.00 302 LYS A O 1
ATOM 2402 N N . ASN A 1 303 ? -9.906 4.180 7.096 1.00 84.81 303 ASN A N 1
ATOM 2403 C CA . ASN A 1 303 ? -9.822 4.945 8.338 1.00 84.81 303 ASN A CA 1
ATOM 2404 C C . ASN A 1 303 ? -11.211 5.310 8.873 1.00 84.81 303 ASN A C 1
ATOM 2406 O O . ASN A 1 303 ? -11.426 5.250 10.082 1.00 84.81 303 ASN A O 1
ATOM 2410 N N . LEU A 1 304 ? -12.156 5.610 7.981 1.00 89.50 304 LEU A N 1
ATOM 2411 C CA . LEU A 1 304 ? -13.557 5.842 8.313 1.00 89.50 304 LEU A CA 1
ATOM 2412 C C . LEU A 1 304 ? -14.186 4.616 8.989 1.00 89.50 304 LEU A C 1
ATOM 2414 O O . LEU A 1 304 ? -14.708 4.720 10.097 1.00 89.50 304 LEU A O 1
ATOM 2418 N N . PHE A 1 305 ? -14.094 3.449 8.343 1.00 90.56 305 PHE A N 1
ATOM 2419 C CA . PHE A 1 305 ? -14.605 2.186 8.885 1.00 90.56 305 PHE A CA 1
ATOM 2420 C C . PHE A 1 305 ? -13.957 1.829 10.206 1.00 90.56 305 PHE A C 1
ATOM 2422 O O . PHE A 1 305 ? -14.644 1.426 11.139 1.00 90.56 305 PHE A O 1
ATOM 2429 N N . LYS A 1 306 ? -12.637 2.000 10.268 1.00 84.19 306 LYS A N 1
ATOM 2430 C CA . LYS A 1 306 ? -11.862 1.832 11.482 1.00 84.19 306 LYS A CA 1
ATOM 2431 C C . LYS A 1 306 ? -12.502 2.670 12.599 1.00 84.19 306 LYS A C 1
ATOM 2433 O O . LYS A 1 306 ? -13.100 2.084 13.485 1.00 84.19 306 LYS A O 1
ATOM 2438 N N . ILE A 1 307 ? -12.543 3.998 12.506 1.00 81.38 307 ILE A N 1
ATOM 2439 C CA . ILE A 1 307 ? -13.105 4.861 13.568 1.00 81.38 307 ILE A CA 1
ATOM 2440 C C . ILE A 1 307 ? -14.561 4.520 13.924 1.00 81.38 307 ILE A C 1
ATOM 2442 O O . ILE A 1 307 ? -14.933 4.550 15.098 1.00 81.38 307 ILE A O 1
ATOM 2446 N N . ALA A 1 308 ? -15.394 4.182 12.939 1.00 88.81 308 ALA A N 1
ATOM 2447 C CA . ALA A 1 308 ? -16.793 3.849 13.188 1.00 88.81 308 ALA A CA 1
ATOM 2448 C C . ALA A 1 308 ? -16.953 2.555 14.007 1.00 88.81 308 ALA A C 1
ATOM 2450 O O . ALA A 1 308 ? -17.684 2.545 14.998 1.00 88.81 308 ALA A O 1
ATOM 2451 N N . VAL A 1 309 ? -16.230 1.486 13.646 1.00 86.25 309 VAL A N 1
ATOM 2452 C CA . VAL A 1 309 ? -16.242 0.217 14.397 1.00 86.25 309 VAL A CA 1
ATOM 2453 C C . VAL A 1 309 ? -15.734 0.432 15.817 1.00 86.25 309 VAL A C 1
ATOM 2455 O O . VAL A 1 309 ? -16.317 -0.065 16.777 1.00 86.25 309 VAL A O 1
ATOM 2458 N N . GLU A 1 310 ? -14.663 1.206 15.954 1.00 75.75 310 GLU A N 1
ATOM 2459 C CA . GLU A 1 310 ? -14.057 1.520 17.243 1.00 75.75 310 GLU A CA 1
ATOM 2460 C C . GLU A 1 310 ? -15.055 2.175 18.198 1.00 75.75 310 GLU A C 1
ATOM 2462 O O . GLU A 1 310 ? -15.226 1.730 19.333 1.00 75.75 310 GLU A O 1
ATOM 2467 N N . LYS A 1 311 ? -15.758 3.205 17.722 1.00 76.31 311 LYS A N 1
ATOM 2468 C CA . LYS A 1 311 ? -16.787 3.884 18.507 1.00 76.31 311 LYS A CA 1
ATOM 2469 C C . LYS A 1 311 ? -17.952 2.976 18.850 1.00 76.31 311 LYS A C 1
ATOM 2471 O O . LYS A 1 311 ? -18.393 2.981 19.996 1.00 76.31 311 LYS A O 1
ATOM 2476 N N . ALA A 1 312 ? -18.421 2.186 17.889 1.00 83.88 312 ALA A N 1
ATOM 2477 C CA . ALA A 1 312 ? -19.526 1.269 18.118 1.00 83.88 312 ALA A CA 1
ATOM 2478 C C . ALA A 1 312 ? -19.208 0.278 19.253 1.00 83.88 312 ALA A C 1
ATOM 2480 O O . ALA A 1 312 ? -20.044 0.066 20.130 1.00 83.88 312 ALA A O 1
ATOM 2481 N N . ILE A 1 313 ? -17.980 -0.248 19.303 1.00 77.38 313 ILE A N 1
ATOM 2482 C CA . ILE A 1 313 ? -17.525 -1.140 20.381 1.00 77.38 313 ILE A CA 1
ATOM 2483 C C . ILE A 1 313 ? -17.490 -0.416 21.731 1.00 77.38 313 ILE A C 1
ATOM 2485 O O . ILE A 1 313 ? -17.985 -0.953 22.720 1.00 77.38 313 ILE A O 1
ATOM 2489 N N . ILE A 1 314 ? -16.937 0.801 21.784 1.00 70.25 314 ILE A N 1
ATOM 2490 C CA . ILE A 1 314 ? -16.853 1.592 23.027 1.00 70.25 314 ILE A CA 1
ATOM 2491 C C . ILE A 1 314 ? -18.249 1.906 23.577 1.00 70.25 314 ILE A C 1
ATOM 2493 O O . ILE A 1 314 ? -18.468 1.851 24.785 1.00 70.25 314 ILE A O 1
ATOM 2497 N N . GLU A 1 315 ? -19.204 2.194 22.694 1.00 76.00 315 GLU A N 1
ATOM 2498 C CA . GLU A 1 315 ? -20.606 2.446 23.040 1.00 76.00 315 GLU A CA 1
ATOM 2499 C C . GLU A 1 315 ? -21.384 1.158 23.381 1.00 76.00 315 GLU A C 1
ATOM 2501 O O . GLU A 1 315 ? -22.562 1.224 23.730 1.00 76.00 315 GLU A O 1
ATOM 2506 N N . GLY A 1 316 ? -20.754 -0.020 23.288 1.00 77.75 316 GLY A N 1
ATOM 2507 C CA . GLY A 1 316 ? -21.391 -1.310 23.558 1.00 77.75 316 GLY A CA 1
ATOM 2508 C C . GLY A 1 316 ? -22.440 -1.710 22.516 1.00 77.75 316 GLY A C 1
ATOM 2509 O O . GLY A 1 316 ? -23.340 -2.501 22.816 1.00 77.75 316 GLY A O 1
ATOM 2510 N N . LYS A 1 317 ? -22.361 -1.164 21.297 1.00 84.62 317 LYS A N 1
ATOM 2511 C CA . LYS A 1 317 ? -23.263 -1.522 20.200 1.00 84.62 317 LYS A CA 1
ATOM 2512 C C . LYS A 1 317 ? -22.987 -2.936 19.708 1.00 84.62 317 LYS A C 1
ATOM 2514 O O . LYS A 1 317 ? -21.853 -3.402 19.673 1.00 84.62 317 LYS A O 1
ATOM 2519 N N . LYS A 1 318 ? -24.057 -3.601 19.272 1.00 89.19 318 LYS A N 1
ATOM 2520 C CA . LYS A 1 318 ? -23.994 -4.921 18.624 1.00 89.19 318 LYS A CA 1
ATOM 2521 C C . LYS A 1 318 ? -23.932 -4.840 17.102 1.00 89.19 318 LYS A C 1
ATOM 2523 O O . LYS A 1 318 ? -23.454 -5.777 16.476 1.00 89.19 318 LYS A O 1
ATOM 2528 N N . VAL A 1 319 ? -24.407 -3.728 16.540 1.00 94.75 319 VAL A N 1
ATOM 2529 C CA . VAL A 1 319 ? -24.518 -3.492 15.101 1.00 94.75 319 VAL A CA 1
ATOM 2530 C C . VAL A 1 319 ? -23.853 -2.162 14.761 1.00 94.75 319 VAL A C 1
ATOM 2532 O O . VAL A 1 319 ? -24.111 -1.160 15.429 1.00 94.75 319 VAL A O 1
ATOM 2535 N N . LEU A 1 320 ? -23.021 -2.164 13.724 1.00 95.00 320 LEU A N 1
ATOM 2536 C CA . LEU A 1 320 ? -22.481 -0.986 13.060 1.00 95.00 320 LEU A CA 1
ATOM 2537 C C . LEU A 1 320 ? -23.459 -0.531 11.971 1.00 95.00 320 LEU A C 1
ATOM 2539 O O . LEU A 1 320 ? -23.672 -1.248 10.990 1.00 95.00 320 LEU A O 1
ATOM 2543 N N . GLY A 1 321 ? -24.041 0.654 12.147 1.00 95.44 321 GLY A N 1
ATOM 2544 C CA . GLY A 1 321 ? -25.016 1.233 11.224 1.00 95.44 321 GLY A CA 1
ATOM 2545 C C . GLY A 1 321 ? -24.443 2.317 10.307 1.00 95.44 321 GLY A C 1
ATOM 2546 O O . GLY A 1 321 ? -23.350 2.838 10.531 1.00 95.44 321 GLY A O 1
ATOM 2547 N N . THR A 1 322 ? -25.232 2.739 9.311 1.00 95.88 322 THR A N 1
ATOM 2548 C CA . THR A 1 322 ? -24.926 3.902 8.449 1.00 95.88 322 THR A CA 1
ATOM 2549 C C . THR A 1 322 ? -24.572 5.148 9.269 1.00 95.88 322 THR A C 1
ATOM 2551 O O . THR A 1 322 ? -23.584 5.818 8.980 1.00 95.88 322 THR A O 1
ATOM 2554 N N . GLU A 1 323 ? -25.329 5.432 10.333 1.00 93.06 323 GLU A N 1
ATOM 2555 C CA . GLU A 1 323 ? -25.129 6.610 11.190 1.00 93.06 323 GLU A CA 1
ATOM 2556 C C . GLU A 1 323 ? -23.748 6.634 11.867 1.00 93.06 323 GLU A C 1
ATOM 2558 O O . GLU A 1 323 ? -23.181 7.704 12.086 1.00 93.06 323 GLU A O 1
ATOM 2563 N N . ASP A 1 324 ? -23.167 5.469 12.164 1.00 92.62 324 ASP A N 1
ATOM 2564 C CA . ASP A 1 324 ? -21.834 5.385 12.765 1.00 92.62 324 ASP A CA 1
ATOM 2565 C C . ASP A 1 324 ? -20.750 5.815 11.769 1.00 92.62 324 ASP A C 1
ATOM 2567 O O . ASP A 1 324 ? -19.830 6.553 12.134 1.00 92.62 324 ASP A O 1
ATOM 2571 N N . LEU A 1 325 ? -20.897 5.436 10.493 1.00 93.50 325 LEU A N 1
ATOM 2572 C CA . LEU A 1 325 ? -20.029 5.923 9.420 1.00 93.50 325 LEU A CA 1
ATOM 2573 C C . LEU A 1 325 ? -20.224 7.421 9.175 1.00 93.50 325 LEU A C 1
ATOM 2575 O O . LEU A 1 325 ? -19.240 8.135 9.011 1.00 93.50 325 LEU A O 1
ATOM 2579 N N . LEU A 1 326 ? -21.458 7.932 9.211 1.00 91.12 326 LEU A N 1
ATOM 2580 C CA . LEU A 1 326 ? -21.721 9.369 9.055 1.00 91.12 326 LEU A CA 1
ATOM 2581 C C . LEU A 1 326 ? -21.083 10.194 10.179 1.00 91.12 326 LEU A C 1
ATOM 2583 O O . LEU A 1 326 ? -20.476 11.237 9.929 1.00 91.12 326 LEU A O 1
ATOM 2587 N N . LYS A 1 327 ? -21.175 9.718 11.424 1.00 86.94 327 LYS A N 1
ATOM 2588 C CA . LYS A 1 327 ? -20.511 10.345 12.574 1.00 86.94 327 LYS A CA 1
ATOM 2589 C C . LYS A 1 327 ? -18.994 10.302 12.437 1.00 86.94 327 LYS A C 1
ATOM 2591 O O . LYS A 1 327 ? -18.346 11.320 12.664 1.00 86.94 327 LYS A O 1
ATOM 2596 N N . ALA A 1 328 ? -18.431 9.161 12.044 1.00 87.69 328 ALA A N 1
ATOM 2597 C CA . ALA A 1 328 ? -16.994 9.031 11.820 1.00 87.69 328 ALA A CA 1
ATOM 2598 C C . ALA A 1 328 ? -16.501 9.959 10.696 1.00 87.69 328 ALA A C 1
ATOM 2600 O O . ALA A 1 328 ? -15.447 10.576 10.832 1.00 87.69 328 ALA A O 1
ATOM 2601 N N . TYR A 1 329 ? -17.287 10.125 9.629 1.00 88.44 329 TYR A N 1
ATOM 2602 C CA . TYR A 1 329 ? -16.968 11.030 8.526 1.00 88.44 329 TYR A CA 1
ATOM 2603 C C . TYR A 1 329 ? -16.894 12.477 9.010 1.00 88.44 329 TYR A C 1
ATOM 2605 O O . TYR A 1 329 ? -15.887 13.147 8.795 1.00 88.44 329 TYR A O 1
ATOM 2613 N N . LYS A 1 330 ? -17.921 12.928 9.744 1.00 84.62 330 LYS A N 1
ATOM 2614 C CA . LYS A 1 330 ? -17.973 14.282 10.315 1.00 84.62 330 LYS A CA 1
ATOM 2615 C C . LYS A 1 330 ? -16.786 14.580 11.228 1.00 84.62 330 LYS A C 1
ATOM 2617 O O . LYS A 1 330 ? -16.290 15.698 11.253 1.00 84.62 330 LYS A O 1
ATOM 2622 N N . MET A 1 331 ? -16.314 13.584 11.974 1.00 79.88 331 MET A N 1
ATOM 2623 C CA . MET A 1 331 ? -15.136 13.749 12.828 1.00 79.88 331 MET A CA 1
ATOM 2624 C C . MET A 1 331 ? -13.831 13.887 12.049 1.00 79.88 331 MET A C 1
ATOM 2626 O O . MET A 1 331 ? -12.944 14.611 12.485 1.00 79.88 331 MET A O 1
ATOM 2630 N N . LEU A 1 332 ? -13.686 13.147 10.949 1.00 79.69 332 LEU A N 1
ATOM 2631 C CA . LEU A 1 332 ? -12.463 13.143 10.150 1.00 79.69 332 LEU A CA 1
ATOM 2632 C C . LEU A 1 332 ? -12.357 14.363 9.231 1.00 79.69 332 LEU A C 1
ATOM 2634 O O . LEU A 1 332 ? -11.257 14.873 9.033 1.00 79.69 332 LEU A O 1
ATOM 2638 N N . TYR A 1 333 ? -13.482 14.800 8.660 1.00 80.56 333 TYR A N 1
ATOM 2639 C CA . TYR A 1 333 ? -13.513 15.751 7.542 1.00 80.56 333 TYR A CA 1
ATOM 2640 C C . TYR A 1 333 ? -14.343 17.017 7.813 1.00 80.56 333 TYR A C 1
ATOM 2642 O O . TYR A 1 333 ? -14.462 17.866 6.928 1.00 80.56 333 TYR A O 1
ATOM 2650 N N . GLY A 1 334 ? -14.899 17.166 9.021 1.00 72.25 334 GLY A N 1
ATOM 2651 C CA . GLY A 1 334 ? -15.745 18.301 9.397 1.00 72.25 334 GLY A CA 1
ATOM 2652 C C . GLY A 1 334 ? -17.172 18.202 8.849 1.00 72.25 334 GLY A C 1
ATOM 2653 O O . GLY A 1 334 ? -17.646 17.135 8.450 1.00 72.25 334 GLY A O 1
ATOM 2654 N N . THR A 1 335 ? -17.893 19.324 8.856 1.00 57.47 335 THR A N 1
ATOM 2655 C CA . THR A 1 335 ? -19.210 19.410 8.201 1.00 57.47 335 THR A CA 1
ATOM 2656 C C . THR A 1 335 ? -19.052 19.602 6.688 1.00 57.47 335 THR A C 1
ATOM 2658 O O . THR A 1 335 ? -18.054 20.155 6.237 1.00 57.47 335 THR A O 1
ATOM 2661 N N . ILE A 1 336 ? -20.037 19.159 5.891 1.00 52.91 336 ILE A N 1
ATOM 2662 C CA . ILE A 1 336 ? -20.009 19.208 4.408 1.00 52.91 336 ILE A CA 1
ATOM 2663 C C . ILE A 1 336 ? -19.731 20.636 3.876 1.00 52.91 336 ILE A C 1
ATOM 2665 O O . ILE A 1 336 ? -19.182 20.800 2.788 1.00 52.91 336 ILE A O 1
ATOM 2669 N N . GLU A 1 337 ? -20.042 21.677 4.655 1.00 45.06 337 GLU A N 1
ATOM 2670 C CA . GLU A 1 337 ? -19.768 23.080 4.311 1.00 45.06 337 GLU A CA 1
ATOM 2671 C C . GLU A 1 337 ? -18.277 23.469 4.414 1.00 45.06 337 GLU A C 1
ATOM 2673 O O . GLU A 1 337 ? -17.823 24.355 3.690 1.00 45.06 337 GLU A O 1
ATOM 2678 N N . GLU A 1 338 ? -17.478 22.785 5.238 1.00 38.25 338 GLU A N 1
ATOM 2679 C CA . GLU A 1 338 ? -16.057 23.096 5.469 1.00 38.25 338 GLU A CA 1
ATOM 2680 C C . GLU A 1 338 ? -15.110 22.336 4.524 1.00 38.25 338 GLU A C 1
ATOM 2682 O O . GLU A 1 338 ? -14.008 22.803 4.221 1.00 38.25 338 GLU A O 1
ATOM 2687 N N . THR A 1 339 ? -15.541 21.185 4.002 1.00 41.56 339 THR A N 1
ATOM 2688 C CA . THR A 1 339 ? -14.709 20.283 3.183 1.00 41.56 339 THR A CA 1
ATOM 2689 C C . THR A 1 339 ? -14.425 20.828 1.776 1.00 41.56 339 THR A C 1
ATOM 2691 O O . THR A 1 339 ? -13.452 20.432 1.135 1.00 41.56 339 THR A O 1
ATOM 2694 N N . SER A 1 340 ? -15.206 21.810 1.316 1.00 40.44 340 SER A N 1
ATOM 2695 C CA . SER A 1 340 ? -15.005 22.504 0.034 1.00 40.44 340 SER A CA 1
ATOM 2696 C C . SER A 1 340 ? -13.729 23.367 -0.019 1.00 40.44 340 SER A C 1
ATOM 2698 O O . SER A 1 340 ? -13.323 23.792 -1.099 1.00 40.44 340 SER A O 1
ATOM 2700 N N . ARG A 1 341 ? -13.054 23.603 1.119 1.00 37.03 341 ARG A N 1
ATOM 2701 C CA . ARG A 1 341 ? -11.823 24.417 1.193 1.00 37.03 341 ARG A CA 1
ATOM 2702 C C . ARG A 1 341 ? -10.507 23.631 1.150 1.00 37.03 341 ARG A C 1
ATOM 2704 O O . ARG A 1 341 ? -9.465 24.257 0.986 1.00 37.03 341 ARG A O 1
ATOM 2711 N N . TYR A 1 342 ? -10.525 22.301 1.279 1.00 36.53 342 TYR A N 1
ATOM 2712 C CA . TYR A 1 342 ? -9.303 21.492 1.472 1.00 36.53 342 TYR A CA 1
ATOM 2713 C C . TYR A 1 342 ? -8.980 20.512 0.332 1.00 36.53 342 TYR A C 1
ATOM 2715 O O . TYR A 1 342 ? -8.072 19.688 0.456 1.00 36.53 342 TYR A O 1
ATOM 2723 N N . HIS A 1 343 ? -9.689 20.595 -0.793 1.00 37.38 343 HIS A N 1
ATOM 2724 C CA . HIS A 1 343 ? -9.406 19.799 -1.987 1.00 37.38 343 HIS A CA 1
ATOM 2725 C C . HIS A 1 343 ? -9.011 20.705 -3.159 1.00 37.38 343 HIS A C 1
ATOM 2727 O O . HIS A 1 343 ? -9.812 20.939 -4.059 1.00 37.38 343 HIS A O 1
ATOM 2733 N N . TYR A 1 344 ? -7.770 21.201 -3.120 1.00 33.00 344 TYR A N 1
ATOM 2734 C CA . TYR A 1 344 ? -7.037 21.748 -4.267 1.00 33.00 344 TYR A CA 1
ATOM 2735 C C . TYR A 1 344 ? -5.719 21.001 -4.433 1.00 33.00 344 TYR A C 1
ATOM 2737 O O . TYR A 1 344 ? -5.064 20.747 -3.393 1.00 33.00 344 TYR A O 1
#

Radius of gyration: 24.53 Å; chains: 1; bounding box: 55×42×76 Å